Protein AF-A0A227JAX8-F1 (afdb_monomer)

Sequence (273 aa):
VLGLRASLVVSAQGGLLAGGPLQGFNPMTGSQVKMLGHSLGGIVGTSAVAAANNTLGSPTADALYTFSAASIQNSGGQIGNLLLGSSDFGPQIKHNLAYAASTDYKSYADAQCAQLDDKACYEVFEGLATPEQLAALSAGFSQFIYAAQTTLDTVDPFTNAADLVASGTLTTPFLMTEVEGDKTVPNNVANAPFAGTEPLAKKLGLTEVNSLNTAVAATSSFVQFNAIASHSTFASPSGTLADVNHHAEMQKENADFLMDNALSDVSDTTVLK

Secondary structure (DSSP, 8-state):
-HHHHHHHHHHHHTTTTTTSTTTT--GGGT---EEEEETHHHHHHHHHHHHHHS--S-HHHHHHH--SEEEEES--B-HHHHHHH-TTTHHHHHHHHHHHH-HHHHHHHHHH-TTS-HHHHHHHHHHHS-HHHHHHHHHHHHHHHHHHHHHHGGG-HHHHHHHHTTTSS-SS-EEEEEETT-SSS-S-BTTBTT-BHHHHHHHTTPEEESSS-----TTEEEEEE-TTS-TTTTTS--TT-TTHHHHHHHHHHHHHHHHHS-----S-GGGB-

Radius of gyration: 21.15 Å; Cα contacts (8 Å, |Δi|>4): 502; chains: 1; bounding box: 51×46×66 Å

Nearest PDB structures (foldseek):
  7bfn-assembly1_A  TM=5.766E-01  e=2.325E-02  Thermogutta terrifontis
  3d3n-assembly1_A  TM=5.128E-01  e=2.575E+00  Lactiplantibacillus plantarum WCFS1
  3bf7-assembly2_B  TM=3.161E-01  e=3.681E+00  Escherichia coli

Mean predicted aligned error: 4.09 Å

Foldseek 3Di:
DQVVLLVVQVCQVVCVCPPHPCNVDHVVVPHFAEQEAAEVSLLQRLLQQLVLCDDPVDPVSSSSRHHQAYEHEQYAWLVLLQQCQFLVRNQLVLLVQCCVPPPVSVVQCVPPVPPHHSNVSSVVCVVVDDPVRVVVSVVSSVVVSVVVCVVCLSSTSLNSLCSCCVVVAGPHFYEYEHEPPARRFACAGPVDRCGGRVNSLVSNVADEDFLVHFDHDFRGHYFYFYNQDYSCLCVPGDPVCSCVVVNVQSVVQVVCCVVPVTRDGRDDRVRGD

Organism: Vibrio parahaemolyticus (NCBI:txid670)

pLDDT: mean 94.35, std 4.4, range [69.56, 98.88]

Solvent-accessible surface area (backbone atoms only — not comparable to full-atom values): 14047 Å² total; per-residue (Å²): 110,64,68,60,47,28,48,53,45,54,32,40,76,68,53,70,30,61,95,47,100,51,51,84,54,36,65,93,79,70,46,79,46,68,44,76,14,51,36,72,45,13,23,52,36,48,22,49,47,28,63,27,58,50,78,75,86,38,75,77,61,27,65,30,42,45,50,61,24,38,40,32,32,40,31,40,6,35,59,44,56,24,42,57,54,6,72,66,45,9,36,35,51,51,28,56,50,37,49,74,75,29,73,67,52,30,54,47,44,72,72,73,24,85,89,46,56,55,38,58,37,32,50,57,46,62,77,69,52,51,72,67,60,51,50,64,50,47,58,54,52,54,53,50,36,55,57,50,32,71,71,42,43,91,56,17,23,41,61,33,38,52,66,38,29,66,86,79,47,64,75,52,29,34,42,36,35,42,38,45,83,21,42,62,52,21,48,63,27,95,93,36,85,55,12,7,26,52,38,30,42,55,67,51,65,37,40,68,23,28,61,90,37,70,67,64,38,41,42,32,22,29,40,34,27,24,62,73,38,49,75,54,16,71,86,44,48,53,98,80,53,80,17,42,65,43,20,53,44,51,48,48,44,48,53,48,20,69,71,78,47,34,38,84,65,72,90,63,62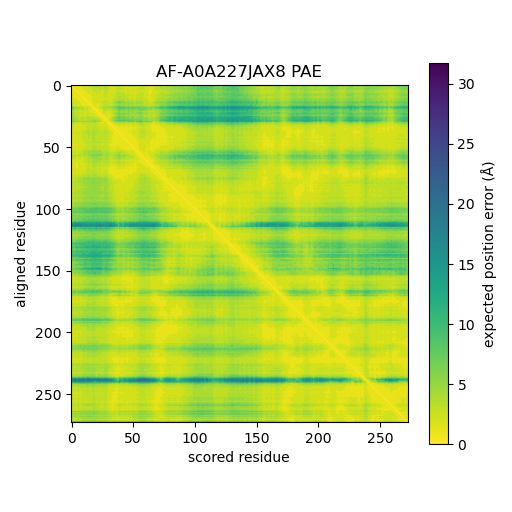,85,46,32,67

Structure (mmCIF, N/CA/C/O backbone):
data_AF-A0A227JAX8-F1
#
_entry.id   AF-A0A227JAX8-F1
#
loop_
_atom_site.group_PDB
_atom_site.id
_atom_site.type_symbol
_atom_site.label_atom_id
_atom_site.label_alt_id
_atom_site.label_comp_id
_atom_site.label_asym_id
_atom_site.label_entity_id
_atom_site.label_seq_id
_atom_site.pdbx_PDB_ins_code
_atom_site.Cartn_x
_atom_site.Cartn_y
_atom_site.Cartn_z
_atom_site.occupancy
_atom_site.B_iso_or_equiv
_atom_site.auth_seq_id
_atom_site.auth_comp_id
_atom_site.auth_asym_id
_atom_site.auth_atom_id
_atom_site.pdbx_PDB_model_num
ATOM 1 N N . VAL A 1 1 ? -5.159 -7.583 -12.471 1.00 89.31 1 VAL A N 1
ATOM 2 C CA . VAL A 1 1 ? -3.772 -7.134 -12.750 1.00 89.31 1 VAL A CA 1
ATOM 3 C C . VAL A 1 1 ? -3.009 -8.133 -13.624 1.00 89.31 1 VAL A C 1
ATOM 5 O O . VAL A 1 1 ? -2.678 -7.772 -14.744 1.00 89.31 1 VAL A O 1
ATOM 8 N N . LEU A 1 2 ? -2.809 -9.391 -13.203 1.00 92.00 2 LEU A N 1
ATOM 9 C CA . LEU A 1 2 ? -2.022 -10.383 -13.970 1.00 92.00 2 LEU A CA 1
ATOM 10 C C . LEU A 1 2 ? -2.529 -10.645 -15.397 1.00 92.00 2 LEU A C 1
ATOM 12 O O . LEU A 1 2 ? -1.741 -10.676 -16.336 1.00 92.00 2 LEU A O 1
ATOM 16 N N . GLY A 1 3 ? -3.848 -10.768 -15.584 1.00 93.69 3 GLY A N 1
ATOM 17 C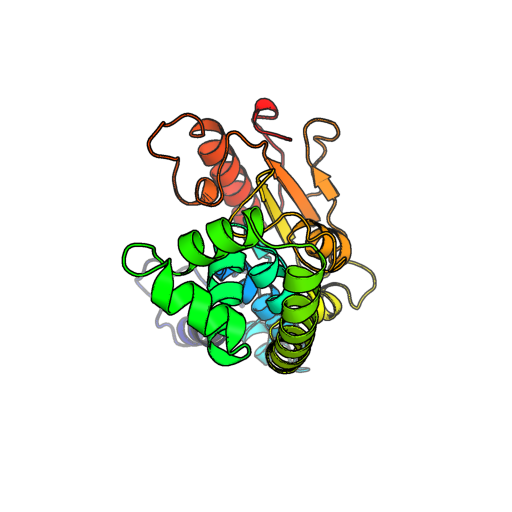 CA . GLY A 1 3 ? -4.432 -10.932 -16.921 1.00 93.69 3 GLY A CA 1
ATOM 18 C C . GLY A 1 3 ? -4.142 -9.748 -17.851 1.00 93.69 3 GLY A C 1
ATOM 19 O O . GLY A 1 3 ? -3.790 -9.953 -19.008 1.00 93.69 3 GLY A O 1
ATOM 20 N N . LEU A 1 4 ? -4.202 -8.515 -17.331 1.00 91.44 4 LEU A N 1
ATOM 21 C CA . LEU A 1 4 ? -3.827 -7.314 -18.085 1.00 91.44 4 LEU A CA 1
ATOM 22 C C . LEU A 1 4 ? -2.336 -7.344 -18.447 1.00 91.44 4 LEU A C 1
ATOM 24 O O . LEU A 1 4 ? -1.980 -7.126 -19.604 1.00 91.44 4 LEU A O 1
ATOM 28 N N . ARG A 1 5 ? -1.475 -7.686 -17.483 1.00 93.06 5 ARG A N 1
ATOM 29 C CA . ARG A 1 5 ? -0.026 -7.792 -17.681 1.00 93.06 5 ARG A CA 1
ATOM 30 C C . ARG A 1 5 ? 0.341 -8.796 -18.781 1.00 93.06 5 ARG A C 1
ATOM 32 O O . ARG A 1 5 ? 1.134 -8.443 -19.655 1.00 93.06 5 ARG A O 1
ATOM 39 N N . ALA A 1 6 ? -0.294 -9.969 -18.787 1.00 93.69 6 ALA A N 1
ATOM 40 C CA . ALA A 1 6 ? -0.137 -10.975 -19.838 1.00 93.69 6 ALA A CA 1
ATOM 41 C C . ALA A 1 6 ? -0.710 -10.511 -21.180 1.00 93.69 6 ALA A C 1
ATOM 43 O O . ALA A 1 6 ? -0.056 -10.655 -22.214 1.00 93.69 6 ALA A O 1
ATOM 44 N N . SER A 1 7 ? -1.899 -9.897 -21.171 1.00 93.12 7 SER A N 1
ATOM 45 C CA . SER A 1 7 ? -2.549 -9.404 -22.389 1.00 93.12 7 SER A CA 1
ATOM 46 C C . SER A 1 7 ? -1.686 -8.387 -23.132 1.00 93.12 7 SER A C 1
ATOM 48 O O . SER A 1 7 ? -1.683 -8.384 -24.360 1.00 93.12 7 SER A O 1
ATOM 50 N N . LEU A 1 8 ? -0.901 -7.579 -22.412 1.00 91.25 8 LEU A N 1
ATOM 51 C CA . LEU A 1 8 ? 0.006 -6.602 -23.004 1.00 91.25 8 LEU A CA 1
ATOM 52 C C . LEU A 1 8 ? 1.137 -7.283 -23.793 1.00 91.25 8 LEU A C 1
ATOM 54 O O . LEU A 1 8 ? 1.445 -6.864 -24.907 1.00 91.25 8 LEU A O 1
ATOM 58 N N . VAL A 1 9 ? 1.713 -8.367 -23.262 1.00 90.88 9 VAL A N 1
ATOM 59 C CA . VAL A 1 9 ? 2.757 -9.142 -23.961 1.00 90.88 9 VAL A CA 1
ATOM 60 C C . VAL A 1 9 ? 2.185 -9.856 -25.172 1.00 90.88 9 VAL A C 1
ATOM 62 O O . VAL A 1 9 ? 2.747 -9.758 -26.260 1.00 90.88 9 VAL A O 1
ATOM 65 N N . VAL A 1 10 ? 1.043 -10.523 -25.002 1.00 92.69 10 VAL A N 1
ATOM 66 C CA . VAL A 1 10 ? 0.359 -11.230 -26.092 1.00 92.69 10 VAL A CA 1
ATOM 67 C C . VAL A 1 10 ? -0.043 -10.253 -27.202 1.00 92.69 10 VAL A C 1
ATOM 69 O O . VAL A 1 10 ? 0.151 -10.545 -28.379 1.00 92.69 10 VAL A O 1
ATOM 72 N N . SER A 1 11 ? -0.531 -9.062 -26.845 1.00 92.75 11 SER A N 1
ATOM 73 C CA . SER A 1 11 ? -0.892 -8.015 -27.810 1.00 92.75 11 SER A CA 1
ATOM 74 C C . SER A 1 11 ? 0.327 -7.477 -28.557 1.00 92.75 11 SER A C 1
ATOM 76 O O . SER A 1 11 ? 0.252 -7.284 -29.770 1.00 92.75 11 SER A O 1
ATOM 78 N N . ALA A 1 12 ? 1.454 -7.272 -27.867 1.00 90.88 12 ALA A N 1
ATOM 79 C CA . ALA A 1 12 ? 2.708 -6.866 -28.498 1.00 90.88 12 ALA A CA 1
ATOM 80 C C . ALA A 1 12 ? 3.209 -7.929 -29.491 1.00 90.88 12 ALA A C 1
ATOM 82 O O . ALA A 1 12 ? 3.515 -7.609 -30.637 1.00 90.88 12 ALA A O 1
ATOM 83 N N . GLN A 1 13 ? 3.216 -9.204 -29.084 1.00 88.94 13 GLN A N 1
ATOM 84 C CA . GLN A 1 13 ? 3.610 -10.334 -29.936 1.00 88.94 13 GLN A CA 1
ATOM 85 C C . GLN A 1 13 ? 2.686 -10.507 -31.149 1.00 88.94 13 GLN A C 1
ATOM 87 O O . GLN A 1 13 ? 3.150 -10.849 -32.234 1.00 88.94 13 GLN A O 1
ATOM 92 N N . GLY A 1 14 ? 1.389 -10.239 -30.981 1.00 91.81 14 GLY A N 1
ATOM 93 C CA . GLY A 1 14 ? 0.397 -10.270 -32.056 1.00 91.81 14 GLY A CA 1
ATOM 94 C C . GLY A 1 14 ? 0.389 -9.033 -32.959 1.00 91.81 14 GLY A C 1
ATOM 95 O O . GLY A 1 14 ? -0.448 -8.956 -33.855 1.00 91.81 14 GLY A O 1
ATOM 96 N N . GLY A 1 15 ? 1.262 -8.045 -32.723 1.00 91.94 15 GLY A N 1
ATOM 97 C CA . GLY A 1 15 ? 1.302 -6.797 -33.493 1.00 91.94 15 GLY A CA 1
ATOM 98 C C . GLY A 1 15 ? 0.097 -5.874 -33.269 1.00 91.94 15 GLY A C 1
ATOM 99 O O . GLY A 1 15 ? -0.083 -4.914 -34.013 1.00 91.94 15 GLY A O 1
ATOM 100 N N . LEU A 1 16 ? -0.720 -6.125 -32.241 1.00 94.31 16 LEU A N 1
ATOM 101 C CA . LEU A 1 16 ? -1.956 -5.378 -31.971 1.00 94.31 16 LEU A CA 1
ATOM 102 C C . LEU A 1 16 ? -1.702 -3.967 -31.421 1.00 94.31 16 LEU A C 1
ATOM 104 O O . LEU A 1 16 ? -2.615 -3.149 -31.379 1.00 94.31 16 LEU A O 1
ATOM 108 N N . LEU A 1 17 ? -0.470 -3.680 -30.991 1.00 93.69 17 LEU A N 1
ATOM 109 C CA . LEU A 1 17 ? -0.056 -2.355 -30.517 1.00 93.69 17 LEU A CA 1
ATOM 110 C C . LEU A 1 17 ? 0.457 -1.449 -31.651 1.00 93.69 17 LEU A C 1
ATOM 112 O O . LEU A 1 17 ? 0.766 -0.279 -31.411 1.00 93.69 17 LEU A O 1
ATOM 116 N N . ALA A 1 18 ? 0.566 -1.974 -32.876 1.00 92.25 18 ALA A N 1
ATOM 117 C CA . ALA A 1 18 ? 1.059 -1.224 -34.024 1.00 92.25 18 ALA A CA 1
ATOM 118 C C . ALA A 1 18 ? 0.153 -0.020 -34.338 1.00 92.25 18 ALA A C 1
ATOM 120 O O . ALA A 1 18 ? -1.071 -0.129 -34.343 1.00 92.25 18 ALA A O 1
ATOM 121 N N . GLY A 1 19 ? 0.764 1.139 -34.604 1.00 90.75 19 GLY A N 1
ATOM 122 C CA . GLY A 1 19 ? 0.046 2.378 -34.924 1.00 90.75 19 GLY A CA 1
ATOM 123 C C . GLY A 1 19 ? -0.648 3.053 -33.734 1.00 90.75 19 GLY A C 1
ATOM 124 O O . GLY A 1 19 ? -1.344 4.047 -33.932 1.00 90.75 19 GLY A O 1
ATOM 125 N N . GLY A 1 20 ? -0.468 2.536 -32.513 1.00 93.31 20 GLY A N 1
ATOM 126 C CA . GLY A 1 20 ? -0.981 3.133 -31.281 1.00 93.31 20 GLY A CA 1
ATOM 127 C C . GLY A 1 20 ? 0.112 3.746 -30.393 1.00 93.31 20 GLY A C 1
ATOM 128 O O . GLY A 1 20 ? 1.305 3.618 -30.680 1.00 93.31 20 GLY A O 1
ATOM 129 N N . PRO A 1 21 ? -0.269 4.355 -29.254 1.00 93.88 21 PRO A N 1
ATOM 130 C CA . PRO A 1 21 ? 0.677 4.945 -28.298 1.00 93.88 21 PRO A CA 1
ATOM 131 C C . PRO A 1 21 ? 1.723 3.962 -27.747 1.00 93.88 21 PRO A C 1
ATOM 133 O O . PRO A 1 21 ? 2.790 4.377 -27.308 1.00 93.88 21 PRO A O 1
ATOM 136 N N . LEU A 1 22 ? 1.432 2.656 -27.785 1.00 92.44 22 LEU A N 1
ATOM 137 C CA . LEU A 1 22 ? 2.309 1.588 -27.299 1.00 92.44 22 LEU A CA 1
ATOM 138 C C . LEU A 1 22 ? 3.079 0.870 -28.419 1.00 92.44 22 LEU A C 1
ATOM 140 O O . LEU A 1 22 ? 3.622 -0.203 -28.185 1.00 92.44 22 LEU A O 1
ATOM 144 N N . GLN A 1 23 ? 3.167 1.435 -29.626 1.00 92.94 23 GLN A N 1
ATOM 145 C CA . GLN A 1 23 ? 3.855 0.793 -30.757 1.00 92.94 23 GLN A CA 1
ATOM 146 C C . GLN A 1 23 ? 5.342 0.474 -30.501 1.00 92.94 23 GLN A C 1
ATOM 148 O O . GLN A 1 23 ? 5.902 -0.399 -31.155 1.00 92.94 23 GLN A O 1
ATOM 153 N N . GLY A 1 24 ? 5.984 1.186 -29.566 1.00 88.75 24 GLY A N 1
ATOM 154 C CA . GLY A 1 24 ? 7.369 0.940 -29.149 1.00 88.75 24 GLY A CA 1
ATOM 155 C C . GLY A 1 24 ? 7.517 -0.070 -28.006 1.00 88.75 24 GLY A C 1
ATOM 156 O O . GLY A 1 24 ? 8.640 -0.383 -27.623 1.00 88.75 24 GLY A O 1
ATOM 157 N N . PHE A 1 25 ? 6.413 -0.566 -27.440 1.00 90.88 25 PHE A N 1
ATOM 158 C CA . PHE A 1 25 ? 6.451 -1.533 -26.350 1.00 90.88 25 PHE A CA 1
ATOM 159 C C . PHE A 1 25 ? 6.774 -2.931 -26.883 1.00 90.88 25 PHE A C 1
ATOM 161 O O . PHE A 1 25 ? 6.002 -3.525 -27.636 1.00 90.88 25 PHE A O 1
ATOM 168 N N . ASN A 1 26 ? 7.901 -3.482 -26.446 1.00 85.12 26 ASN A N 1
ATOM 169 C CA . ASN A 1 26 ? 8.291 -4.854 -26.710 1.00 85.12 26 ASN A CA 1
ATOM 170 C C . ASN A 1 26 ? 9.127 -5.421 -25.542 1.00 85.12 26 ASN A C 1
ATOM 172 O O . ASN A 1 26 ? 10.307 -5.086 -25.392 1.00 85.12 26 ASN A O 1
ATOM 176 N N . PRO A 1 27 ? 8.552 -6.315 -24.718 1.00 79.50 27 PRO A N 1
ATOM 177 C CA . PRO A 1 27 ? 9.247 -6.883 -23.566 1.00 79.50 27 PRO A CA 1
ATOM 178 C C . PRO A 1 27 ? 10.401 -7.805 -23.981 1.00 79.50 27 PRO A C 1
ATOM 180 O O . PRO A 1 27 ? 11.362 -7.951 -23.234 1.00 79.50 27 PRO A O 1
ATOM 183 N N . MET A 1 28 ? 10.371 -8.360 -25.201 1.00 77.88 28 MET A N 1
ATOM 184 C CA . MET A 1 28 ? 11.467 -9.179 -25.736 1.00 77.88 28 MET A CA 1
ATOM 185 C C . MET A 1 28 ? 12.704 -8.349 -26.097 1.00 77.88 28 MET A C 1
ATOM 187 O O . MET A 1 28 ? 13.791 -8.902 -26.229 1.00 77.88 28 MET A O 1
ATOM 191 N N . THR A 1 29 ? 12.553 -7.034 -26.264 1.00 83.44 29 THR A N 1
ATOM 192 C CA . THR A 1 29 ? 13.657 -6.104 -26.546 1.00 83.44 29 THR A CA 1
ATOM 193 C C . THR A 1 29 ? 13.877 -5.116 -25.402 1.00 83.44 29 THR A C 1
ATOM 195 O O . THR A 1 29 ? 14.423 -4.038 -25.619 1.00 83.44 29 THR A O 1
ATOM 198 N N . GLY A 1 30 ? 13.449 -5.474 -24.186 1.00 83.38 30 GLY A N 1
ATOM 199 C CA . GLY A 1 30 ? 13.772 -4.739 -22.963 1.00 83.38 30 GLY A CA 1
ATOM 200 C C . GLY A 1 30 ? 12.711 -3.759 -22.462 1.00 83.38 30 GLY A C 1
ATOM 201 O O . GLY A 1 30 ? 12.978 -3.060 -21.488 1.00 83.38 30 GLY A O 1
ATOM 202 N N . SER A 1 31 ? 11.512 -3.687 -23.058 1.00 89.88 31 SER A N 1
ATOM 203 C CA . SER A 1 31 ? 10.432 -2.907 -22.439 1.00 89.88 31 SER A CA 1
ATOM 204 C C . SER A 1 31 ? 10.030 -3.495 -21.092 1.00 89.88 31 SER A C 1
ATOM 206 O O . SER A 1 31 ? 9.853 -4.701 -20.936 1.00 89.88 31 SER A O 1
ATOM 208 N N . GLN A 1 32 ? 9.843 -2.610 -20.126 1.00 92.19 32 GLN A N 1
ATOM 209 C CA . GLN A 1 32 ? 9.537 -2.957 -18.750 1.00 92.19 32 GLN A CA 1
ATOM 210 C C . GLN A 1 32 ? 8.084 -2.635 -18.419 1.00 92.19 32 GLN A C 1
ATOM 212 O O . GLN A 1 32 ? 7.507 -1.692 -18.960 1.00 92.19 32 GLN A O 1
ATOM 217 N N . VAL A 1 33 ? 7.503 -3.401 -17.498 1.00 94.31 33 VAL A N 1
ATOM 218 C CA . VAL A 1 33 ? 6.198 -3.096 -16.908 1.00 94.31 33 VAL A CA 1
ATOM 219 C C . VAL A 1 33 ? 6.367 -3.024 -15.405 1.00 94.31 33 VAL A C 1
ATOM 221 O O . VAL A 1 33 ? 6.886 -3.955 -14.794 1.00 94.31 33 VAL A O 1
ATOM 224 N N . LYS A 1 34 ? 5.904 -1.925 -14.825 1.00 96.12 34 LYS A N 1
ATOM 225 C CA . LYS A 1 34 ? 6.028 -1.612 -13.404 1.00 96.12 34 LYS A CA 1
ATOM 226 C C . LYS A 1 34 ? 4.638 -1.627 -12.775 1.00 96.12 34 LYS A C 1
ATOM 228 O O . LYS A 1 34 ? 3.659 -1.303 -13.450 1.00 96.12 34 LYS A O 1
ATOM 233 N N . MET A 1 35 ? 4.542 -2.033 -11.514 1.00 97.69 35 MET A N 1
ATOM 234 C CA . MET A 1 35 ? 3.303 -1.936 -10.747 1.00 97.69 35 MET A CA 1
ATOM 235 C C . MET A 1 35 ? 3.292 -0.608 -9.996 1.00 97.69 35 MET A C 1
ATOM 237 O O . MET A 1 35 ? 4.226 -0.319 -9.261 1.00 97.69 35 MET A O 1
ATOM 241 N N . LEU A 1 36 ? 2.234 0.180 -10.155 1.00 98.06 36 LEU A N 1
ATOM 242 C CA . LEU A 1 36 ? 1.958 1.323 -9.290 1.00 98.06 36 LEU A CA 1
ATOM 243 C C . LEU A 1 36 ? 0.666 1.040 -8.542 1.00 98.06 36 LEU A C 1
ATOM 245 O O . LEU A 1 36 ? -0.342 0.684 -9.156 1.00 98.06 36 LEU A O 1
ATOM 249 N N . GLY A 1 37 ? 0.693 1.199 -7.226 1.00 98.12 37 GLY A N 1
ATOM 250 C CA . GLY A 1 37 ? -0.473 0.991 -6.386 1.00 98.12 37 GLY A CA 1
ATOM 251 C C . GLY A 1 37 ? -0.511 1.981 -5.238 1.00 98.12 37 GLY A C 1
ATOM 252 O O . GLY A 1 37 ? 0.483 2.173 -4.552 1.00 98.12 37 GLY A O 1
ATOM 253 N N . HIS A 1 38 ? -1.676 2.576 -5.013 1.00 98.31 38 HIS A N 1
ATOM 254 C CA . HIS A 1 38 ? -1.9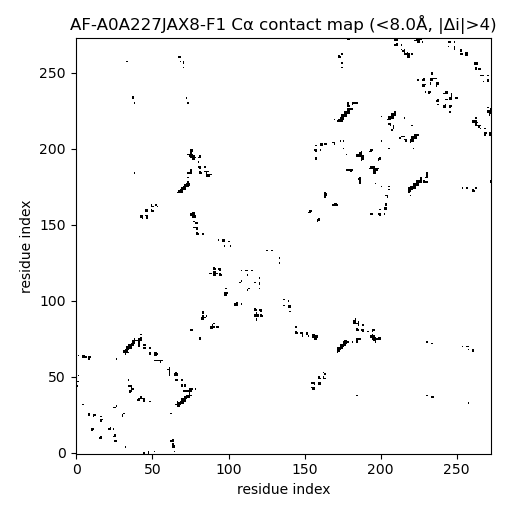64 3.406 -3.848 1.00 98.31 38 HIS A CA 1
ATOM 255 C C . HIS A 1 38 ? -3.064 2.750 -3.020 1.00 98.31 38 HIS A C 1
ATOM 257 O O . HIS A 1 38 ? -4.001 2.191 -3.599 1.00 98.31 38 HIS A O 1
ATOM 263 N N . SER A 1 39 ? -2.960 2.801 -1.690 1.00 97.94 39 SER A N 1
ATOM 264 C CA . SER A 1 39 ? -3.966 2.247 -0.780 1.00 97.94 39 SER A CA 1
ATOM 265 C C . SER A 1 39 ? -4.295 0.776 -1.103 1.00 97.94 39 SER A C 1
ATOM 267 O O . SER A 1 39 ? -3.407 -0.066 -1.244 1.00 97.94 39 SER A O 1
ATOM 269 N N . LEU A 1 40 ? -5.570 0.438 -1.314 1.00 96.31 40 LEU A N 1
ATOM 270 C CA . LEU A 1 40 ? -5.998 -0.887 -1.773 1.00 96.31 40 LEU A CA 1
ATOM 271 C C . LEU A 1 40 ? -5.276 -1.348 -3.055 1.00 96.31 40 LEU A C 1
ATOM 273 O O . LEU A 1 40 ? -4.987 -2.534 -3.212 1.00 96.31 40 LEU A O 1
ATOM 277 N N . GLY A 1 41 ? -4.955 -0.427 -3.965 1.00 97.44 41 GLY A N 1
ATOM 278 C CA . GLY A 1 41 ? -4.189 -0.727 -5.172 1.00 97.44 41 GLY A CA 1
ATOM 279 C C . GLY A 1 41 ? -2.771 -1.210 -4.868 1.00 97.44 41 GLY A C 1
ATOM 280 O O . GLY A 1 41 ? -2.267 -2.076 -5.580 1.00 97.44 41 GLY A O 1
ATOM 281 N N . GLY A 1 42 ? -2.142 -0.705 -3.804 1.00 97.81 42 GLY A N 1
ATOM 282 C CA . GLY A 1 42 ? -0.833 -1.170 -3.349 1.00 97.81 42 GLY A CA 1
ATOM 283 C C . GLY A 1 42 ? -0.907 -2.463 -2.536 1.00 97.81 42 GLY A C 1
ATOM 284 O O . GLY A 1 42 ? -0.053 -3.327 -2.710 1.00 97.81 42 GLY A O 1
ATOM 285 N N . ILE A 1 43 ? -1.976 -2.669 -1.756 1.00 97.44 43 ILE A N 1
ATOM 286 C CA . ILE A 1 43 ? -2.272 -3.966 -1.118 1.00 97.44 43 ILE A CA 1
ATOM 287 C C . ILE A 1 43 ? -2.362 -5.063 -2.191 1.00 97.44 43 ILE A C 1
ATOM 289 O O . ILE A 1 43 ? -1.618 -6.039 -2.175 1.00 97.44 43 ILE A O 1
ATOM 293 N N . VAL A 1 44 ? -3.222 -4.886 -3.194 1.00 96.12 44 VAL A N 1
ATOM 294 C CA . VAL A 1 44 ? -3.344 -5.862 -4.289 1.00 96.12 44 VAL A CA 1
ATOM 295 C C . VAL A 1 44 ? -2.064 -5.915 -5.132 1.00 96.12 44 VAL A C 1
ATOM 297 O O . VAL A 1 44 ? -1.689 -6.981 -5.621 1.00 96.12 44 VAL A O 1
ATOM 300 N N . GLY A 1 45 ? -1.388 -4.778 -5.307 1.00 97.19 45 GLY A N 1
ATOM 301 C CA . GLY A 1 45 ? -0.177 -4.649 -6.109 1.00 97.19 45 GLY A CA 1
ATOM 302 C C . GLY A 1 45 ? 1.005 -5.438 -5.574 1.00 97.19 45 GLY A C 1
ATOM 303 O O . GLY A 1 45 ? 1.614 -6.176 -6.343 1.00 97.19 45 GLY A O 1
ATOM 304 N N . THR A 1 46 ? 1.292 -5.352 -4.277 1.00 97.88 46 THR A N 1
ATOM 305 C CA . THR A 1 46 ? 2.394 -6.097 -3.653 1.00 97.88 46 THR A CA 1
ATOM 306 C C . THR A 1 46 ? 2.221 -7.602 -3.845 1.00 97.88 46 THR A C 1
ATOM 308 O O . THR A 1 46 ? 3.128 -8.266 -4.344 1.00 97.88 46 THR A O 1
ATOM 311 N N . SER A 1 47 ? 1.033 -8.135 -3.548 1.00 96.69 47 SER A N 1
ATOM 312 C CA . SER A 1 47 ? 0.739 -9.563 -3.731 1.00 96.69 47 SER A CA 1
ATOM 313 C C . SER A 1 47 ? 0.752 -9.972 -5.206 1.00 96.69 47 SER A C 1
ATOM 315 O O . SER A 1 47 ? 1.229 -11.051 -5.550 1.00 96.69 47 SER A O 1
ATOM 317 N N . ALA A 1 48 ? 0.283 -9.102 -6.109 1.00 96.69 48 ALA A N 1
ATOM 318 C CA . ALA A 1 48 ? 0.347 -9.360 -7.543 1.00 96.69 48 ALA A CA 1
ATOM 319 C C . ALA A 1 48 ? 1.791 -9.423 -8.057 1.00 96.69 48 ALA A C 1
ATOM 321 O O . ALA A 1 48 ? 2.086 -10.291 -8.870 1.00 96.69 48 ALA A O 1
ATOM 322 N N . VAL A 1 49 ? 2.678 -8.535 -7.597 1.00 97.56 49 VAL A N 1
ATOM 323 C CA . VAL A 1 49 ? 4.098 -8.531 -7.984 1.00 97.56 49 VAL A CA 1
ATOM 324 C C . VAL A 1 49 ? 4.808 -9.765 -7.440 1.00 97.56 49 VAL A C 1
ATOM 326 O O . VAL A 1 49 ? 5.511 -10.425 -8.200 1.00 97.56 49 VAL A O 1
ATOM 329 N N . ALA A 1 50 ? 4.567 -10.126 -6.177 1.00 96.12 50 ALA A N 1
ATOM 330 C CA . ALA A 1 50 ? 5.095 -11.354 -5.585 1.00 96.12 50 ALA A CA 1
ATOM 331 C C . ALA A 1 50 ? 4.707 -12.592 -6.409 1.00 96.12 50 ALA A C 1
ATOM 333 O O . ALA A 1 50 ? 5.574 -13.314 -6.896 1.00 96.12 50 ALA A O 1
ATOM 334 N N . ALA A 1 51 ? 3.410 -12.775 -6.672 1.00 94.88 51 ALA A N 1
ATOM 335 C CA . ALA A 1 51 ? 2.924 -13.909 -7.451 1.00 94.88 51 ALA A CA 1
ATOM 336 C C . ALA A 1 51 ? 3.421 -13.896 -8.909 1.00 94.88 51 ALA A C 1
ATOM 338 O O . ALA A 1 51 ? 3.738 -14.946 -9.459 1.00 94.88 51 ALA A O 1
ATOM 339 N N . ALA A 1 52 ? 3.483 -12.722 -9.545 1.00 95.50 52 ALA A N 1
ATOM 340 C CA . ALA A 1 52 ? 3.907 -12.565 -10.937 1.00 95.50 52 ALA A CA 1
ATOM 341 C C . ALA A 1 52 ? 5.392 -12.846 -11.176 1.00 95.50 52 ALA A C 1
ATOM 343 O O . ALA A 1 52 ? 5.771 -13.224 -12.286 1.00 95.50 52 ALA A O 1
ATOM 344 N N . ASN A 1 53 ? 6.227 -12.587 -10.170 1.00 95.31 53 ASN A N 1
ATOM 345 C CA . ASN A 1 53 ? 7.677 -12.706 -10.280 1.00 95.31 53 ASN A CA 1
ATOM 346 C C . ASN A 1 53 ? 8.189 -14.080 -9.824 1.00 95.31 53 ASN A C 1
ATOM 348 O O . ASN A 1 53 ? 9.367 -14.381 -10.014 1.00 95.31 53 ASN A O 1
ATOM 352 N N . ASN A 1 54 ? 7.309 -14.941 -9.309 1.00 92.44 54 ASN A N 1
ATOM 353 C CA . ASN A 1 54 ? 7.600 -16.359 -9.146 1.00 92.44 54 ASN A CA 1
ATOM 354 C C . ASN A 1 54 ? 7.771 -17.028 -10.520 1.00 92.44 54 ASN A C 1
ATOM 356 O O . ASN A 1 54 ? 6.925 -16.892 -11.404 1.00 92.44 54 ASN A O 1
ATOM 360 N N . THR A 1 55 ? 8.863 -17.778 -10.697 1.00 91.38 55 THR A N 1
ATOM 361 C CA . THR A 1 55 ? 9.121 -18.479 -11.962 1.00 91.38 55 THR A CA 1
ATOM 362 C C . THR A 1 55 ? 8.137 -19.630 -12.173 1.00 91.38 55 THR A C 1
ATOM 364 O O . THR A 1 55 ? 7.875 -20.438 -11.282 1.00 91.38 55 THR A O 1
ATOM 367 N N . LEU A 1 56 ? 7.637 -19.742 -13.399 1.00 93.69 56 LEU A N 1
ATOM 368 C CA . LEU A 1 56 ? 6.864 -20.868 -13.914 1.00 93.69 56 LEU A CA 1
ATOM 369 C C . LEU A 1 56 ? 7.774 -21.942 -14.538 1.00 93.69 56 LEU A C 1
ATOM 371 O O . LEU A 1 56 ? 7.289 -22.865 -15.194 1.00 93.69 56 LEU A O 1
ATOM 375 N N . GLY A 1 57 ? 9.098 -21.819 -14.379 1.00 94.44 57 GLY A N 1
ATOM 376 C CA . GLY A 1 57 ? 10.091 -22.736 -14.943 1.00 94.44 57 GLY A CA 1
ATOM 377 C C . GLY A 1 57 ? 10.301 -22.571 -16.451 1.00 94.44 57 GLY A C 1
ATOM 378 O O . GLY A 1 57 ? 10.894 -23.441 -17.089 1.00 94.44 57 GLY A O 1
ATOM 379 N N . SER A 1 58 ? 9.810 -21.476 -17.040 1.00 93.12 58 SER A N 1
ATOM 380 C CA . SER A 1 58 ? 9.930 -21.186 -18.468 1.00 93.12 58 SER A CA 1
ATOM 381 C C . SER A 1 58 ? 10.101 -19.683 -18.694 1.00 93.12 58 SER A C 1
ATOM 383 O O . SER A 1 58 ? 9.158 -18.935 -18.441 1.00 93.12 58 SER A O 1
ATOM 385 N N . PRO A 1 59 ? 11.233 -19.223 -19.265 1.00 87.56 59 PRO A N 1
ATOM 386 C CA . PRO A 1 59 ? 11.454 -17.800 -19.533 1.00 87.56 59 PRO A CA 1
ATOM 387 C C . PRO A 1 59 ? 10.358 -17.157 -20.390 1.00 87.56 59 PRO A C 1
ATOM 389 O O . PRO A 1 59 ? 10.011 -15.995 -20.203 1.00 87.56 59 PRO A O 1
ATOM 392 N N . THR A 1 60 ? 9.783 -17.914 -21.329 1.00 86.00 60 THR A N 1
ATOM 393 C CA . THR A 1 60 ? 8.679 -17.433 -22.169 1.00 86.00 60 THR A CA 1
ATOM 394 C C . THR A 1 60 ? 7.386 -17.262 -21.374 1.00 86.00 60 THR A C 1
ATOM 396 O O . THR A 1 60 ? 6.634 -16.333 -21.655 1.00 86.00 60 THR A O 1
ATOM 399 N N . ALA A 1 61 ? 7.121 -18.134 -20.397 1.00 90.44 61 ALA A N 1
ATOM 400 C CA . ALA A 1 61 ? 5.952 -18.014 -19.531 1.00 90.44 61 ALA A CA 1
ATOM 401 C C . ALA A 1 61 ? 6.139 -16.887 -18.505 1.00 90.44 61 ALA A C 1
ATOM 403 O O . ALA A 1 61 ? 5.238 -16.071 -18.330 1.00 90.44 61 ALA A O 1
ATOM 404 N N . ASP A 1 62 ? 7.326 -16.787 -17.906 1.00 91.06 62 ASP A N 1
ATOM 405 C CA . ASP A 1 62 ? 7.680 -15.747 -16.934 1.00 91.06 62 ASP A CA 1
ATOM 406 C C . ASP A 1 62 ? 7.537 -14.351 -17.560 1.00 91.06 62 ASP A C 1
ATOM 408 O O . ASP A 1 62 ? 6.880 -13.470 -17.002 1.00 91.06 62 ASP A O 1
ATOM 412 N N . ALA A 1 63 ? 8.020 -14.179 -18.797 1.00 87.69 63 ALA A N 1
ATOM 413 C CA . ALA A 1 63 ? 7.926 -12.921 -19.539 1.00 87.69 63 ALA A CA 1
ATOM 414 C C . ALA A 1 63 ? 6.489 -12.382 -19.700 1.00 87.69 63 ALA A C 1
ATOM 416 O O . ALA A 1 63 ? 6.315 -11.170 -19.878 1.00 87.69 63 ALA A O 1
ATOM 417 N N . LEU A 1 64 ? 5.461 -13.243 -19.626 1.00 91.81 64 LEU A N 1
ATOM 418 C CA . LEU A 1 64 ? 4.056 -12.827 -19.676 1.00 91.81 64 LEU A CA 1
ATOM 419 C C . LEU A 1 64 ? 3.633 -12.056 -18.422 1.00 91.81 64 LEU A C 1
ATOM 421 O O . LEU A 1 64 ? 2.810 -11.147 -18.526 1.00 91.81 64 LEU A O 1
ATOM 425 N N . TYR A 1 65 ? 4.174 -12.407 -17.256 1.00 94.31 65 TYR A N 1
ATOM 426 C CA . TYR A 1 65 ? 3.658 -11.951 -15.966 1.00 94.31 65 TYR A CA 1
ATOM 427 C C . TYR A 1 65 ? 4.619 -11.029 -15.220 1.00 94.31 65 TYR A C 1
ATOM 429 O O . TYR A 1 65 ? 4.144 -10.099 -14.575 1.00 94.31 65 TYR A O 1
ATOM 437 N N . THR A 1 66 ? 5.935 -11.212 -15.348 1.00 94.50 66 THR A N 1
ATOM 438 C CA . THR A 1 66 ? 6.922 -10.507 -14.518 1.00 94.50 66 THR A CA 1
ATOM 439 C C . THR A 1 66 ? 6.793 -8.981 -14.597 1.00 94.50 66 THR A C 1
ATOM 441 O O . THR A 1 66 ? 6.703 -8.394 -15.686 1.00 94.50 66 THR A O 1
ATOM 444 N N . PHE A 1 67 ? 6.811 -8.336 -13.431 1.00 96.44 67 PHE A N 1
ATOM 445 C CA . PHE A 1 67 ? 6.974 -6.893 -13.258 1.00 96.44 67 PHE A CA 1
ATOM 446 C C . PHE A 1 67 ? 8.441 -6.558 -12.983 1.00 96.44 67 PHE A C 1
ATOM 448 O O . PHE A 1 67 ? 9.120 -7.281 -12.259 1.00 96.44 67 PHE A O 1
ATOM 455 N N . SER A 1 68 ? 8.932 -5.448 -13.536 1.00 96.31 68 SER A N 1
ATOM 456 C CA . SER A 1 68 ? 10.317 -5.005 -13.330 1.00 96.31 68 SER A CA 1
ATOM 457 C C . SER A 1 68 ? 10.528 -4.254 -12.018 1.00 96.31 68 SER A C 1
ATOM 459 O O . SER A 1 68 ? 11.657 -4.200 -11.554 1.00 96.31 68 SER A O 1
ATOM 461 N N . ALA A 1 69 ? 9.474 -3.656 -11.458 1.00 98.25 69 ALA A N 1
ATOM 462 C CA . ALA A 1 69 ? 9.494 -2.920 -10.195 1.00 98.25 69 ALA A CA 1
ATOM 463 C C . ALA A 1 69 ? 8.078 -2.670 -9.665 1.00 98.25 69 ALA A C 1
ATOM 465 O O . ALA A 1 69 ? 7.096 -2.813 -10.407 1.00 98.25 69 ALA A O 1
ATOM 466 N N . ALA A 1 70 ? 7.989 -2.232 -8.410 1.00 98.50 70 ALA A N 1
ATOM 467 C CA . ALA A 1 70 ? 6.757 -1.786 -7.777 1.00 98.50 70 ALA A CA 1
ATOM 468 C C . ALA A 1 70 ? 6.934 -0.441 -7.053 1.00 98.50 70 ALA A C 1
ATOM 470 O O . ALA A 1 70 ? 7.882 -0.253 -6.300 1.00 98.50 70 ALA A O 1
ATOM 471 N N . SER A 1 71 ? 5.993 0.476 -7.259 1.00 98.62 71 SER A N 1
ATOM 472 C CA . SER A 1 71 ? 5.840 1.720 -6.504 1.00 98.62 71 SER A CA 1
ATOM 473 C C . SER A 1 71 ? 4.532 1.642 -5.714 1.00 98.62 71 SER A C 1
ATOM 475 O O . SER A 1 71 ? 3.447 1.582 -6.300 1.00 98.62 71 SER A O 1
ATOM 477 N N . ILE A 1 72 ? 4.631 1.556 -4.389 1.00 98.69 72 ILE A N 1
ATOM 478 C CA . ILE A 1 72 ? 3.540 1.190 -3.482 1.00 98.69 72 ILE A CA 1
ATOM 479 C C . ILE A 1 72 ? 3.348 2.285 -2.431 1.00 98.69 72 ILE A C 1
ATOM 481 O O . ILE A 1 72 ? 4.192 2.514 -1.576 1.00 98.69 72 ILE A O 1
ATOM 485 N N . GLN A 1 73 ? 2.212 2.962 -2.492 1.00 98.50 73 GLN A N 1
ATOM 486 C CA . GLN A 1 73 ? 2.000 4.251 -1.843 1.00 98.50 73 GLN A CA 1
ATOM 487 C C . GLN A 1 73 ? 0.920 4.113 -0.770 1.00 98.50 73 GLN A C 1
ATOM 489 O O . GLN A 1 73 ? -0.161 3.591 -1.064 1.00 98.50 73 GLN A O 1
ATOM 494 N N . ASN A 1 74 ? 1.192 4.542 0.467 1.00 98.19 74 ASN A N 1
ATOM 495 C CA . ASN A 1 74 ? 0.236 4.509 1.586 1.00 98.19 74 ASN A CA 1
ATOM 496 C C . ASN A 1 74 ? -0.507 3.163 1.701 1.00 98.19 74 ASN A C 1
ATOM 498 O O . ASN A 1 74 ? -1.736 3.104 1.699 1.00 98.19 74 ASN A O 1
ATOM 502 N N . SER A 1 75 ? 0.235 2.057 1.683 1.00 98.44 75 SER A N 1
ATOM 503 C CA . SER A 1 75 ? -0.307 0.693 1.631 1.00 98.44 75 SER A CA 1
ATOM 504 C C . SER A 1 75 ? 0.385 -0.193 2.660 1.00 98.44 75 SER A C 1
ATOM 506 O O . SER A 1 75 ? 1.539 0.040 2.988 1.00 98.44 75 SER A O 1
ATOM 508 N N . GLY A 1 76 ? -0.273 -1.256 3.120 1.00 97.75 76 GLY A N 1
ATOM 509 C CA . GLY A 1 76 ? 0.284 -2.135 4.150 1.00 97.75 76 GLY A CA 1
ATOM 510 C C . GLY A 1 76 ? -0.092 -3.598 3.969 1.00 97.75 76 GLY A C 1
ATOM 511 O O . GLY A 1 76 ? -0.745 -3.971 2.998 1.00 97.75 76 GLY A O 1
ATOM 512 N N . GLY A 1 77 ? 0.346 -4.440 4.901 1.00 97.00 77 GLY A N 1
ATOM 513 C CA . GLY A 1 77 ? 0.019 -5.868 4.929 1.00 97.00 77 GLY A CA 1
ATOM 514 C C . GLY A 1 77 ? -0.836 -6.265 6.131 1.00 97.00 77 GLY A C 1
ATOM 515 O O . GLY A 1 77 ? -1.193 -5.411 6.945 1.00 97.00 77 GLY A O 1
ATOM 516 N N . GLN A 1 78 ? -1.139 -7.564 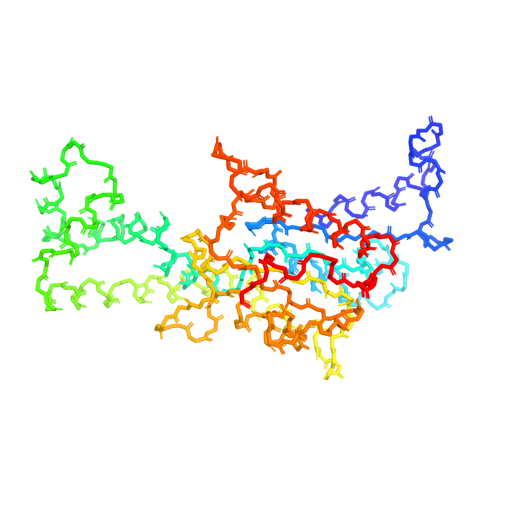6.255 1.00 95.69 78 GLN A N 1
ATOM 517 C CA . GLN A 1 78 ? -2.025 -8.106 7.294 1.00 95.69 78 GLN A CA 1
ATOM 518 C C . GLN A 1 78 ? -3.420 -7.472 7.232 1.00 95.69 78 GLN A C 1
ATOM 520 O O . GLN A 1 78 ? -3.898 -6.872 8.193 1.00 95.69 78 GLN A O 1
ATOM 525 N N . ILE A 1 79 ? -4.055 -7.595 6.062 1.00 95.19 79 ILE A N 1
ATOM 526 C CA . ILE A 1 79 ? -5.274 -6.899 5.630 1.00 95.19 79 ILE A CA 1
ATOM 527 C C . ILE A 1 79 ? -6.342 -6.883 6.725 1.00 95.19 79 ILE A C 1
ATOM 529 O O . ILE A 1 79 ? -6.894 -5.825 7.010 1.00 95.19 79 ILE A O 1
ATOM 533 N N . GLY A 1 80 ? -6.627 -8.021 7.367 1.00 93.62 80 GLY A N 1
ATOM 534 C CA . GLY A 1 80 ? -7.657 -8.086 8.405 1.00 93.62 80 GLY A CA 1
ATOM 535 C C . GLY A 1 80 ? -7.334 -7.190 9.602 1.00 93.62 80 GLY A C 1
ATOM 536 O O . GLY A 1 80 ? -8.144 -6.352 10.000 1.00 93.62 80 GLY A O 1
ATOM 537 N N . ASN A 1 81 ? -6.127 -7.329 10.152 1.00 94.75 81 ASN A N 1
ATOM 538 C CA . ASN A 1 81 ? -5.674 -6.531 11.291 1.00 94.75 81 ASN A CA 1
ATOM 539 C C . ASN A 1 81 ? -5.459 -5.055 10.928 1.00 94.75 81 ASN A C 1
ATOM 541 O O . ASN A 1 81 ? -5.757 -4.179 11.736 1.00 94.75 81 ASN A O 1
ATOM 545 N N . LEU A 1 82 ? -4.983 -4.780 9.714 1.00 95.69 82 LEU A N 1
ATOM 546 C CA . LEU A 1 82 ? -4.811 -3.437 9.168 1.00 95.69 82 LEU A CA 1
ATOM 547 C C . LEU A 1 82 ? -6.155 -2.713 9.087 1.00 95.69 82 LEU A C 1
ATOM 549 O O . LEU A 1 82 ? -6.279 -1.604 9.596 1.00 95.69 82 LEU A O 1
ATOM 553 N N . LEU A 1 83 ? -7.175 -3.351 8.503 1.00 95.44 83 LEU A N 1
ATOM 554 C CA . LEU A 1 83 ? -8.513 -2.771 8.388 1.00 95.44 83 LEU A CA 1
ATOM 555 C C . LEU A 1 83 ? -9.169 -2.585 9.759 1.00 95.44 83 LEU A C 1
ATOM 557 O O . LEU A 1 83 ? -9.795 -1.557 9.993 1.00 95.44 83 LEU A O 1
ATOM 561 N N . LEU A 1 84 ? -8.996 -3.535 10.685 1.00 94.44 84 LEU A N 1
ATOM 562 C CA . LEU A 1 84 ? -9.530 -3.398 12.043 1.00 94.44 84 LEU A CA 1
ATOM 563 C C . LEU A 1 84 ? -8.823 -2.290 12.847 1.00 94.44 84 LEU A C 1
ATOM 565 O O . LEU A 1 84 ? -9.448 -1.658 13.699 1.00 94.44 84 LEU A O 1
ATOM 569 N N . GLY A 1 85 ? -7.531 -2.068 12.590 1.00 95.12 85 GLY A N 1
ATOM 570 C CA . GLY A 1 85 ? -6.715 -1.021 13.210 1.00 95.12 85 GLY A CA 1
ATOM 571 C C . GLY A 1 85 ? -6.818 0.354 12.540 1.00 95.12 85 GLY A C 1
ATOM 572 O O . GLY A 1 85 ? -6.301 1.326 13.083 1.00 95.12 85 GLY A O 1
ATOM 573 N N . SER A 1 86 ? -7.474 0.447 11.381 1.00 97.31 86 SER A N 1
ATOM 574 C CA . SER A 1 86 ? -7.723 1.699 10.663 1.00 97.31 86 SER A CA 1
ATOM 575 C C . SER A 1 86 ? -8.666 2.601 11.460 1.00 97.31 86 SER A C 1
ATOM 577 O O . SER A 1 86 ? -9.676 2.134 11.985 1.00 97.31 86 SER A O 1
ATOM 579 N N . SER A 1 87 ? -8.381 3.902 11.517 1.00 96.69 87 SER A N 1
ATOM 580 C CA . SER A 1 87 ? -9.303 4.867 12.138 1.00 96.69 87 SER A CA 1
ATOM 581 C C . SER A 1 87 ? -10.540 5.103 11.268 1.00 96.69 87 SER A C 1
ATOM 583 O O . SER A 1 87 ? -11.618 5.376 11.792 1.00 96.69 87 SER A O 1
ATOM 585 N N . ASP A 1 88 ? -10.402 4.965 9.948 1.00 95.50 88 ASP A N 1
ATOM 586 C CA . ASP A 1 88 ? -11.500 5.190 9.007 1.00 95.50 88 ASP A CA 1
ATOM 587 C C . ASP A 1 88 ? -12.386 3.946 8.846 1.00 95.50 88 ASP A C 1
ATOM 589 O O . ASP A 1 88 ? -13.610 4.065 8.831 1.00 95.50 88 ASP A O 1
ATOM 593 N N . PHE A 1 89 ? -11.794 2.746 8.778 1.00 96.56 89 PHE A N 1
ATOM 594 C CA . PHE A 1 89 ? -12.544 1.498 8.560 1.00 96.56 89 PHE A CA 1
ATOM 595 C C . PHE A 1 89 ? -12.805 0.693 9.834 1.00 96.56 89 PHE A C 1
ATOM 597 O O . PHE A 1 89 ? -13.838 0.027 9.944 1.00 96.56 89 PHE A O 1
ATOM 604 N N . GLY A 1 90 ? -11.893 0.744 10.805 1.00 96.06 90 GLY A N 1
ATOM 605 C CA . GLY A 1 90 ? -11.928 -0.093 12.001 1.00 96.06 90 GLY A CA 1
ATOM 606 C C . GLY A 1 90 ? -13.225 0.050 12.796 1.00 96.06 90 GLY A C 1
ATOM 607 O O . GLY A 1 90 ? -13.879 -0.968 13.032 1.00 96.06 90 GLY A O 1
ATOM 608 N N . PRO A 1 91 ? -13.663 1.269 13.168 1.00 96.88 91 PRO A N 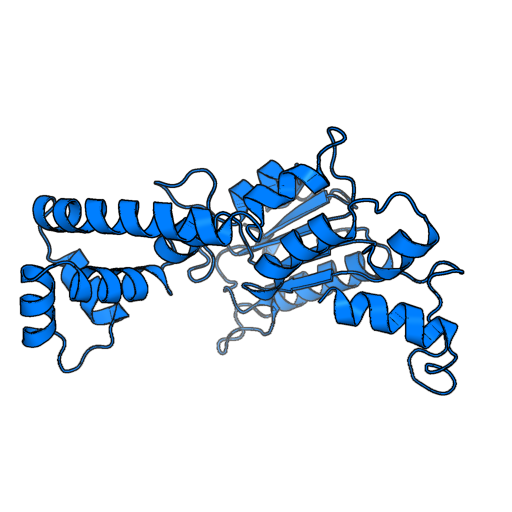1
ATOM 609 C CA . PRO A 1 91 ? -14.904 1.443 13.919 1.00 96.88 91 PRO A CA 1
ATOM 610 C C . PRO A 1 91 ? -16.142 0.947 13.162 1.00 96.88 91 PRO A C 1
ATOM 612 O O . PRO A 1 91 ? -17.001 0.312 13.765 1.00 96.88 91 PRO A O 1
ATOM 615 N N . GLN A 1 92 ? -16.218 1.144 11.841 1.00 96.31 92 GLN A N 1
ATOM 616 C CA . GLN A 1 92 ? -17.334 0.635 11.035 1.00 96.31 92 GLN A CA 1
ATOM 617 C C . GLN A 1 92 ? -17.359 -0.901 10.984 1.00 96.31 92 GLN A C 1
ATOM 619 O O . GLN A 1 92 ? -18.423 -1.518 11.064 1.00 96.31 92 GLN A O 1
ATOM 624 N N . ILE A 1 93 ? -16.197 -1.546 10.871 1.00 95.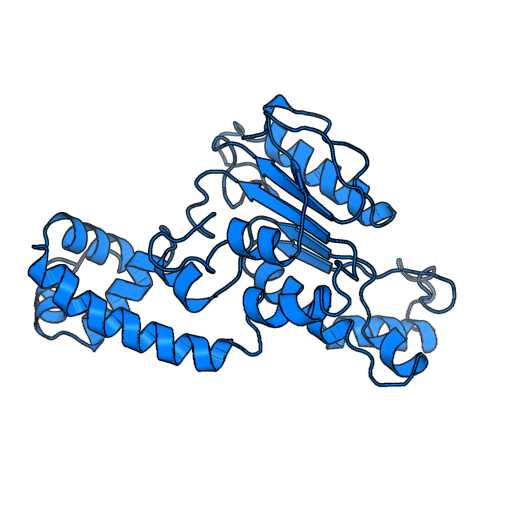19 93 ILE A N 1
ATOM 625 C CA . ILE A 1 93 ? -16.101 -3.011 10.923 1.00 95.19 93 ILE A CA 1
ATOM 626 C C . ILE A 1 93 ? -16.524 -3.507 12.309 1.00 95.19 93 ILE A C 1
ATOM 628 O O . ILE A 1 93 ? -17.365 -4.401 12.416 1.00 95.19 93 ILE A O 1
ATOM 632 N N . LYS A 1 94 ? -15.988 -2.901 13.374 1.00 95.94 94 LYS A N 1
ATOM 633 C CA . LYS A 1 94 ? -16.329 -3.246 14.758 1.00 95.94 94 LYS A CA 1
ATOM 634 C C . LYS A 1 94 ? -17.821 -3.047 15.044 1.00 95.94 94 LYS A C 1
ATOM 636 O O . LYS A 1 94 ? -18.404 -3.914 15.687 1.00 95.94 94 LYS A O 1
ATOM 641 N N . HIS A 1 95 ? -18.446 -1.987 14.519 1.00 96.31 95 HIS A N 1
ATOM 642 C CA . HIS A 1 95 ? -19.896 -1.775 14.584 1.00 96.31 95 HIS A CA 1
ATOM 643 C C . HIS A 1 95 ? -20.653 -2.989 14.051 1.00 96.31 95 HIS A C 1
ATOM 645 O O . HIS A 1 95 ? -21.419 -3.614 14.778 1.00 96.31 95 HIS A O 1
ATOM 651 N N . ASN A 1 96 ? -20.395 -3.351 12.793 1.00 94.62 96 ASN A N 1
ATOM 652 C CA . ASN A 1 96 ? -21.114 -4.418 12.104 1.00 94.62 96 ASN A CA 1
ATOM 653 C C . ASN A 1 96 ? -20.928 -5.777 12.791 1.00 94.62 96 ASN A C 1
ATOM 655 O O . ASN A 1 96 ? -21.885 -6.534 12.963 1.00 94.62 96 ASN A O 1
ATOM 659 N N . LEU A 1 97 ? -19.707 -6.069 13.245 1.00 94.12 97 LEU A N 1
ATOM 660 C CA . LEU A 1 97 ? -19.412 -7.292 13.987 1.00 94.12 97 LEU A CA 1
ATOM 661 C C . LEU A 1 97 ? -20.104 -7.314 15.351 1.00 94.12 97 LEU A C 1
ATOM 663 O O . LEU A 1 97 ? -20.727 -8.315 15.700 1.00 94.12 97 LEU A O 1
ATOM 667 N N . ALA A 1 98 ? -20.028 -6.223 16.115 1.00 95.00 98 ALA A N 1
ATOM 668 C CA . ALA A 1 98 ? -20.658 -6.137 17.426 1.00 95.00 98 ALA A CA 1
ATOM 669 C C . ALA A 1 98 ? -22.187 -6.202 17.315 1.00 95.00 98 ALA A C 1
ATOM 671 O O . ALA A 1 98 ? -22.825 -6.888 18.110 1.00 95.00 98 ALA A O 1
ATOM 672 N N . TYR A 1 99 ? -22.770 -5.566 16.297 1.00 94.56 99 TYR A N 1
ATOM 673 C CA . TYR A 1 99 ? -24.206 -5.594 16.026 1.00 94.56 99 TYR A CA 1
ATOM 674 C C . TYR A 1 99 ? -24.707 -7.005 15.698 1.00 94.56 99 TYR A C 1
ATOM 676 O O . TYR A 1 99 ? -25.789 -7.402 16.133 1.00 94.56 99 TYR A O 1
ATOM 684 N N . ALA A 1 100 ? -23.916 -7.782 14.954 1.00 91.81 100 ALA A N 1
ATOM 685 C CA . ALA A 1 100 ? -24.252 -9.159 14.609 1.00 91.81 100 ALA A CA 1
ATOM 686 C C . ALA A 1 100 ? -24.010 -10.151 15.761 1.00 91.81 100 ALA A C 1
ATOM 688 O O . ALA A 1 100 ? -24.757 -11.119 15.900 1.00 91.81 100 ALA A O 1
ATOM 689 N N . ALA A 1 101 ? -22.967 -9.935 16.568 1.00 89.25 101 ALA A N 1
ATOM 690 C CA . ALA A 1 101 ? -22.480 -10.920 17.535 1.00 89.25 101 ALA A CA 1
ATOM 691 C C . ALA A 1 101 ? -22.888 -10.653 18.995 1.00 89.25 101 ALA A C 1
ATOM 693 O O . ALA A 1 101 ? -22.799 -11.566 19.815 1.00 89.25 101 ALA A O 1
ATOM 694 N N . SER A 1 102 ? -23.324 -9.437 19.345 1.00 92.19 102 SER A N 1
ATOM 695 C CA . SER A 1 102 ? -23.661 -9.052 20.722 1.00 92.19 102 SER A CA 1
ATOM 696 C C . SER A 1 102 ? -25.068 -8.471 20.821 1.00 92.19 102 SER A C 1
ATOM 698 O O . SER A 1 102 ? -25.367 -7.408 20.276 1.00 92.19 102 SER A O 1
ATOM 700 N N . THR A 1 103 ? -25.935 -9.142 21.582 1.00 93.38 103 THR A N 1
ATOM 701 C CA . THR A 1 103 ? -27.291 -8.657 21.884 1.00 93.38 103 THR A CA 1
ATOM 702 C C . THR A 1 103 ? -27.277 -7.335 22.647 1.00 93.38 103 THR A C 1
ATOM 704 O O . THR A 1 103 ? -28.151 -6.493 22.432 1.00 93.38 103 THR A O 1
ATOM 707 N N . ASP A 1 104 ? -26.275 -7.133 23.502 1.00 92.62 104 ASP A N 1
ATOM 708 C CA . ASP A 1 104 ? -26.139 -5.930 24.323 1.00 92.62 104 ASP A CA 1
ATOM 709 C C . ASP A 1 104 ? -25.725 -4.737 23.463 1.00 92.62 104 ASP A C 1
ATOM 711 O O . ASP A 1 104 ? -26.360 -3.682 23.523 1.00 92.62 104 ASP A O 1
ATOM 715 N N . TYR A 1 105 ? -24.718 -4.917 22.599 1.00 95.19 105 TYR A N 1
ATOM 716 C CA . TYR A 1 105 ? -24.317 -3.867 21.663 1.00 95.19 105 TYR A CA 1
ATOM 717 C C . TYR A 1 105 ? -25.428 -3.569 20.657 1.00 95.19 105 TYR A C 1
ATOM 719 O O . TYR A 1 105 ? -25.713 -2.405 20.397 1.00 95.19 105 TYR A O 1
ATOM 727 N N . LYS A 1 106 ? -26.105 -4.597 20.133 1.00 95.19 106 LYS A N 1
ATOM 728 C CA . LYS A 1 106 ? -27.263 -4.412 19.254 1.00 95.19 106 LYS A CA 1
ATOM 729 C C . LYS A 1 106 ? -28.342 -3.553 19.917 1.00 95.19 106 LYS A C 1
ATOM 731 O O . LYS A 1 106 ? -28.811 -2.598 19.310 1.00 95.19 106 LYS A O 1
ATOM 736 N N . SER A 1 107 ? -28.686 -3.844 21.174 1.00 94.88 107 SER A N 1
ATOM 737 C CA . SER A 1 107 ? -29.674 -3.065 21.934 1.00 94.88 107 SER A CA 1
ATOM 738 C C . SER A 1 107 ? -29.221 -1.620 22.162 1.00 94.88 107 SER A C 1
ATOM 740 O O . SER A 1 107 ? -30.028 -0.698 22.061 1.00 94.88 107 SER A O 1
ATOM 742 N N . TYR A 1 108 ? -27.929 -1.411 22.438 1.00 94.12 108 TYR A N 1
ATOM 743 C CA . TYR A 1 108 ? -27.336 -0.077 22.511 1.00 94.12 108 TYR A CA 1
ATOM 744 C C . TYR A 1 108 ? -27.456 0.664 21.171 1.00 94.12 108 TYR A C 1
ATOM 746 O O . TYR A 1 108 ? -27.966 1.782 21.140 1.00 94.12 108 TYR A O 1
ATOM 754 N N . ALA A 1 109 ? -27.035 0.040 20.070 1.00 95.56 109 ALA A N 1
ATOM 755 C CA . ALA A 1 109 ? -27.017 0.649 18.746 1.00 95.56 109 ALA A CA 1
ATOM 756 C C . ALA A 1 109 ? -28.434 0.999 18.266 1.00 95.56 109 ALA A C 1
ATOM 758 O O . ALA A 1 109 ? -28.671 2.127 17.837 1.00 95.56 109 ALA A O 1
ATOM 759 N N . ASP A 1 110 ? -29.395 0.083 18.432 1.00 95.31 110 ASP A N 1
ATOM 760 C CA . ASP A 1 110 ? -30.804 0.303 18.081 1.00 95.31 110 ASP A CA 1
ATOM 761 C C . ASP A 1 110 ? -31.415 1.485 18.866 1.00 95.31 110 ASP A C 1
ATOM 763 O O . ASP A 1 110 ? -32.290 2.187 18.357 1.00 95.31 110 ASP A O 1
ATOM 767 N N . ALA A 1 111 ? -30.942 1.743 20.093 1.00 93.75 111 ALA A N 1
ATOM 768 C CA . ALA A 1 111 ? -31.428 2.834 20.936 1.00 93.75 111 ALA A CA 1
ATOM 769 C C . ALA A 1 111 ? -30.697 4.172 20.721 1.00 93.75 111 ALA A C 1
ATOM 771 O O . ALA A 1 111 ? -31.319 5.228 20.828 1.00 93.75 111 ALA A O 1
ATOM 772 N N . GLN A 1 112 ? -29.384 4.145 20.477 1.00 89.88 112 GLN A N 1
ATOM 773 C CA . GLN A 1 112 ? -28.520 5.335 20.523 1.00 89.88 112 GLN A CA 1
ATOM 774 C C . GLN A 1 112 ? -28.064 5.823 19.143 1.00 89.88 112 GLN A C 1
ATOM 776 O O . GLN A 1 112 ? -27.671 6.980 19.011 1.00 89.88 112 GLN A O 1
ATOM 781 N N . CYS A 1 113 ? -28.133 4.982 18.108 1.00 92.25 113 CYS A N 1
ATOM 782 C CA . CYS A 1 113 ? -27.490 5.253 16.821 1.00 92.25 113 CYS A CA 1
ATOM 783 C C . CYS A 1 113 ? -28.457 5.524 15.666 1.00 92.25 113 CYS A C 1
ATOM 785 O O . CYS A 1 113 ? -28.034 5.581 14.520 1.00 92.25 113 CYS A O 1
ATOM 787 N N . ALA A 1 114 ? -29.744 5.765 15.937 1.00 88.12 114 ALA A N 1
ATOM 788 C CA . ALA A 1 114 ? -30.761 5.961 14.896 1.00 88.12 114 ALA A CA 1
ATOM 789 C C . ALA A 1 114 ? -30.473 7.113 13.903 1.00 88.12 114 ALA A C 1
ATOM 791 O O . ALA A 1 114 ? -31.116 7.183 12.859 1.00 88.12 114 ALA A O 1
ATOM 792 N N . GLN A 1 115 ? -29.567 8.037 14.239 1.00 91.25 115 GLN A N 1
ATOM 793 C CA . GLN A 1 115 ? -29.161 9.181 13.406 1.00 91.25 115 GLN A CA 1
ATOM 794 C C . GLN A 1 115 ? -27.641 9.247 13.175 1.00 91.25 115 GLN A C 1
ATOM 796 O O . GLN A 1 115 ? -27.142 10.254 12.677 1.00 91.25 115 GLN A O 1
ATOM 801 N N . LEU A 1 116 ? -26.901 8.213 13.577 1.00 93.00 116 LEU A N 1
ATOM 802 C CA . LEU A 1 116 ? -25.458 8.117 13.380 1.00 93.00 116 LEU A CA 1
ATOM 803 C C . LEU A 1 116 ? -25.178 7.093 12.284 1.00 93.00 116 LEU A C 1
ATOM 805 O O . LEU A 1 116 ? -25.914 6.118 12.145 1.00 93.00 116 LEU A O 1
ATOM 809 N N . ASP A 1 117 ? -24.106 7.300 11.526 1.00 95.75 117 ASP A N 1
ATOM 810 C CA . ASP A 1 117 ? -23.550 6.207 10.736 1.00 95.75 117 ASP A CA 1
ATOM 811 C C . ASP A 1 117 ? -22.886 5.158 11.649 1.00 95.75 117 ASP A C 1
ATOM 813 O O . ASP A 1 117 ? -22.611 5.402 12.830 1.00 95.75 117 ASP A O 1
ATOM 817 N N . ASP A 1 118 ? -22.638 3.971 11.097 1.00 95.38 118 ASP A N 1
ATOM 818 C CA . ASP A 1 118 ? -22.043 2.830 11.799 1.00 95.38 118 ASP A CA 1
ATOM 819 C C . ASP A 1 118 ? -20.733 3.194 12.519 1.00 95.38 118 ASP A C 1
ATOM 821 O O . ASP A 1 118 ? -20.502 2.790 13.663 1.00 95.38 118 ASP A O 1
ATOM 825 N N . LYS A 1 119 ? -19.868 3.973 11.853 1.00 95.81 119 LYS A N 1
ATOM 826 C CA . LYS A 1 119 ? -18.567 4.395 12.384 1.00 95.81 119 LYS A CA 1
ATOM 827 C C . LYS A 1 119 ? -18.766 5.268 13.619 1.00 95.81 119 LYS A C 1
ATOM 829 O O . LYS A 1 119 ? -18.258 4.932 14.688 1.00 95.81 119 LYS A O 1
ATOM 834 N N . ALA A 1 120 ? -19.530 6.347 13.483 1.00 96.69 120 ALA A N 1
ATOM 835 C CA . ALA A 1 120 ? -19.803 7.291 14.556 1.00 96.69 120 ALA A CA 1
ATOM 836 C C . ALA A 1 120 ? -20.521 6.610 15.728 1.00 96.69 120 ALA A C 1
ATOM 838 O O . ALA A 1 120 ? -20.191 6.864 16.884 1.00 96.69 120 ALA A O 1
ATOM 839 N N . CYS A 1 121 ? -21.455 5.697 15.446 1.00 97.00 121 CYS A N 1
ATOM 840 C CA . CYS A 1 121 ? -22.123 4.890 16.465 1.00 97.00 121 CYS A CA 1
ATOM 841 C C . CYS A 1 121 ? -21.122 4.108 17.325 1.00 97.00 121 CYS A C 1
ATOM 843 O O . CYS A 1 121 ? -21.192 4.131 18.557 1.00 97.00 121 CYS A O 1
ATOM 845 N N . TYR A 1 122 ? -20.178 3.412 16.686 1.00 96.88 122 TYR A N 1
ATOM 846 C CA . TYR A 1 122 ? -19.181 2.636 17.412 1.00 96.88 122 TYR A CA 1
ATOM 847 C C . TYR A 1 122 ? -18.171 3.518 18.150 1.00 96.88 122 TYR A C 1
ATOM 849 O O . TYR A 1 122 ? -17.822 3.194 19.279 1.00 96.88 122 TYR A O 1
ATOM 857 N N . GLU A 1 123 ? -17.746 4.647 17.581 1.00 96.31 123 GLU A N 1
ATOM 858 C CA . GLU A 1 123 ? -16.845 5.586 18.267 1.00 96.31 123 GLU A CA 1
ATOM 859 C C . GLU A 1 123 ? -17.485 6.179 19.533 1.00 96.31 123 GLU A C 1
ATOM 861 O O . GLU A 1 123 ? -16.837 6.260 20.577 1.00 96.31 123 GLU A O 1
ATOM 866 N N . VAL A 1 124 ? -18.776 6.534 19.478 1.00 95.75 124 VAL A N 1
ATOM 867 C CA . VAL A 1 124 ? -19.520 7.005 20.658 1.00 95.75 124 VAL A CA 1
ATOM 868 C C . VAL A 1 124 ? -19.630 5.900 21.709 1.00 95.75 124 VAL A C 1
ATOM 870 O O . VAL A 1 124 ? -19.423 6.166 22.893 1.00 95.75 124 VAL A O 1
ATOM 873 N N . PHE A 1 125 ? -19.916 4.661 21.298 1.00 95.81 125 PHE A N 1
ATOM 874 C CA . PHE A 1 125 ? -19.906 3.519 22.210 1.00 95.81 125 PHE A CA 1
ATOM 875 C C . PHE A 1 125 ? -18.533 3.328 22.856 1.00 95.81 125 PHE A C 1
ATOM 877 O O . PHE A 1 125 ? -18.444 3.235 24.076 1.00 95.81 125 PHE A O 1
ATOM 884 N N . GLU A 1 126 ? -17.465 3.291 22.056 1.00 94.44 126 GLU A N 1
ATOM 885 C CA . GLU A 1 126 ? -16.103 3.013 22.516 1.00 94.44 126 GLU A CA 1
ATOM 886 C C . GLU A 1 126 ? -15.618 4.069 23.520 1.00 94.44 126 GLU A C 1
ATOM 888 O O . GLU A 1 126 ? -14.958 3.723 24.496 1.00 94.44 126 GLU A O 1
ATOM 893 N N . GLY A 1 127 ? -16.023 5.333 23.348 1.00 94.38 127 GLY A N 1
ATOM 894 C CA . GLY A 1 127 ? -15.722 6.415 24.290 1.00 94.38 127 GLY A CA 1
ATOM 895 C C . GLY A 1 127 ? -16.493 6.369 25.618 1.00 94.38 127 GLY A C 1
ATOM 896 O O . GLY A 1 127 ? -16.082 7.025 26.575 1.00 94.38 127 GLY A O 1
ATOM 897 N N . LEU A 1 128 ? -17.601 5.623 25.694 1.00 93.12 128 LEU A N 1
ATOM 898 C CA . LEU A 1 128 ? -18.460 5.523 26.886 1.00 93.12 128 LEU A CA 1
ATOM 899 C C . LEU A 1 128 ? -18.395 4.151 27.573 1.00 93.12 128 LEU A C 1
ATOM 901 O O . LEU A 1 128 ? -18.764 4.034 28.743 1.00 93.12 128 LEU A O 1
ATOM 905 N N . ALA A 1 129 ? -17.982 3.116 26.844 1.00 93.75 129 ALA A N 1
ATOM 906 C CA . ALA A 1 129 ? -17.979 1.739 27.304 1.00 93.75 129 ALA A CA 1
ATOM 907 C C . ALA A 1 129 ? -16.957 1.508 28.424 1.00 93.75 129 ALA A C 1
ATOM 909 O O . ALA A 1 129 ? -15.863 2.076 28.438 1.00 93.75 129 ALA A O 1
ATOM 910 N N . THR A 1 130 ? -17.294 0.618 29.358 1.00 94.31 130 THR A N 1
ATOM 911 C CA . THR A 1 130 ? -16.331 0.177 30.371 1.00 94.31 130 THR A CA 1
ATOM 912 C C . THR A 1 130 ? -15.273 -0.742 29.747 1.00 94.31 130 THR A C 1
ATOM 914 O O . THR A 1 130 ? -15.535 -1.386 28.721 1.00 94.31 130 THR A O 1
ATOM 917 N N . PRO A 1 131 ? -14.086 -0.880 30.367 1.00 92.50 131 PRO A N 1
ATOM 918 C CA . PRO A 1 131 ? -13.069 -1.823 29.905 1.00 92.50 131 PRO A CA 1
ATOM 919 C C . PRO A 1 131 ? -13.596 -3.255 29.738 1.00 92.50 131 PRO A C 1
ATOM 921 O O . PRO A 1 131 ? -13.210 -3.951 28.802 1.00 92.50 131 PRO A O 1
ATOM 924 N N . GLU A 1 132 ? -14.517 -3.690 30.600 1.00 89.88 132 GLU A N 1
ATOM 925 C CA . GLU A 1 132 ? -15.132 -5.019 30.543 1.00 89.88 132 GLU A CA 1
ATOM 926 C C . GLU A 1 132 ? -16.045 -5.178 29.321 1.00 89.88 132 GLU A C 1
ATOM 928 O O . GLU A 1 132 ? -16.018 -6.221 28.666 1.00 89.88 132 GLU A O 1
ATOM 933 N N . GLN A 1 133 ? -16.820 -4.145 28.974 1.00 90.25 133 GLN A N 1
ATOM 934 C CA . GLN A 1 133 ? -17.674 -4.148 27.781 1.00 90.25 133 GLN A CA 1
ATOM 935 C C . GLN A 1 133 ? -16.836 -4.191 26.498 1.00 90.25 133 GLN A C 1
ATOM 937 O O . GLN A 1 133 ? -17.139 -4.955 25.579 1.00 90.25 133 GLN A O 1
ATOM 942 N N . LEU A 1 134 ? -15.742 -3.424 26.454 1.00 90.81 134 LEU A N 1
ATOM 943 C CA . LEU A 1 134 ? -14.799 -3.446 25.336 1.00 90.81 134 LEU A CA 1
ATOM 944 C C . LEU A 1 134 ? -14.090 -4.799 25.216 1.00 90.81 134 LEU A C 1
ATOM 946 O O . LEU A 1 134 ? -13.959 -5.331 24.111 1.00 90.81 134 LEU A O 1
ATOM 950 N N . ALA A 1 135 ? -13.673 -5.391 26.336 1.00 88.75 135 ALA A N 1
ATOM 951 C CA . ALA A 1 135 ? -13.041 -6.708 26.355 1.00 88.75 135 ALA A CA 1
ATOM 952 C C . ALA A 1 135 ? -13.988 -7.811 25.852 1.00 88.75 135 ALA A C 1
ATOM 954 O O . ALA A 1 135 ? -13.563 -8.679 25.086 1.00 88.75 135 ALA A O 1
ATOM 955 N N . ALA A 1 136 ? -15.273 -7.752 26.223 1.00 87.00 136 ALA A N 1
ATOM 956 C CA . ALA A 1 136 ? -16.283 -8.715 25.784 1.00 87.00 136 ALA A CA 1
ATOM 957 C C . ALA A 1 136 ? -16.471 -8.720 24.256 1.00 87.00 136 ALA A C 1
ATOM 959 O O . ALA A 1 136 ? -16.578 -9.788 23.653 1.00 87.00 136 ALA A O 1
ATOM 960 N N . LEU A 1 137 ? -16.455 -7.545 23.614 1.00 90.81 137 LEU A N 1
ATOM 961 C CA . LEU A 1 137 ? -16.532 -7.437 22.152 1.00 90.81 137 LEU A CA 1
ATOM 962 C C . LEU A 1 137 ? -15.207 -7.799 21.465 1.00 90.81 137 LEU A C 1
ATOM 964 O O . LEU A 1 137 ? -15.203 -8.450 20.419 1.00 90.81 137 LEU A O 1
ATOM 968 N N . SER A 1 138 ? -14.079 -7.431 22.079 1.00 86.44 138 SER A N 1
ATOM 969 C CA . SER A 1 138 ? -12.738 -7.646 21.519 1.00 86.44 138 SER A CA 1
ATOM 970 C C . SER A 1 138 ? -12.440 -9.119 21.244 1.00 86.44 138 SER A C 1
ATOM 972 O O . SER A 1 138 ? -11.856 -9.433 20.209 1.00 86.44 138 SER A O 1
ATOM 974 N N . ALA A 1 139 ? -12.896 -10.034 22.107 1.00 81.44 139 ALA A N 1
ATOM 975 C CA . ALA A 1 139 ? -12.742 -11.472 21.880 1.00 81.44 139 ALA A CA 1
ATOM 976 C C . ALA A 1 139 ? -13.408 -11.932 20.566 1.00 81.44 139 ALA A C 1
ATOM 978 O O . ALA A 1 139 ? -12.819 -12.707 19.808 1.00 81.44 139 ALA A O 1
ATOM 979 N N . GLY A 1 140 ? -14.604 -11.414 20.268 1.00 85.19 140 GLY A N 1
ATOM 980 C CA . GLY A 1 140 ? -15.315 -11.689 19.018 1.00 85.19 140 GLY A CA 1
ATOM 981 C C . GLY A 1 140 ? -14.609 -11.090 17.802 1.00 85.19 140 GLY A C 1
ATOM 982 O O . GLY A 1 140 ? -14.463 -11.763 16.781 1.00 85.19 140 GLY A O 1
ATOM 983 N N . PHE A 1 141 ? -14.089 -9.864 17.920 1.00 90.88 141 PHE A N 1
ATOM 984 C CA . PHE A 1 141 ? -13.308 -9.238 16.849 1.00 90.88 141 PHE A CA 1
ATOM 985 C C . PHE A 1 141 ? -12.041 -10.030 16.526 1.00 90.88 141 PHE A C 1
ATOM 987 O O . PHE A 1 141 ? -11.752 -10.266 15.355 1.00 90.88 141 PHE A O 1
ATOM 994 N N . SER A 1 142 ? -11.314 -10.501 17.543 1.00 86.12 142 SER A N 1
ATOM 995 C CA . SER A 1 142 ? -10.117 -11.322 17.342 1.00 86.12 142 SER A CA 1
ATOM 996 C C . SER A 1 142 ? -10.429 -12.639 16.629 1.00 86.12 142 SER A C 1
ATOM 998 O O . SER A 1 142 ? -9.693 -13.023 15.723 1.00 86.12 142 SER A O 1
ATOM 1000 N N . GLN A 1 143 ? -11.526 -13.317 16.985 1.00 86.56 143 GLN A N 1
ATOM 1001 C CA . GLN A 1 143 ? -11.950 -14.544 16.299 1.00 86.56 143 GLN A CA 1
ATOM 1002 C C . GLN A 1 143 ? -12.332 -14.283 14.841 1.00 86.56 143 GLN A C 1
ATOM 1004 O O . GLN A 1 143 ? -11.924 -15.035 13.954 1.00 86.56 143 GLN A O 1
ATOM 1009 N N . PHE A 1 144 ? -13.083 -13.208 14.589 1.00 89.38 144 PHE A N 1
ATOM 1010 C CA . PHE A 1 144 ? -13.460 -12.826 13.236 1.00 89.38 144 PHE A CA 1
ATOM 1011 C C . PHE A 1 144 ? -12.232 -12.507 12.383 1.00 89.38 144 PHE A C 1
ATOM 1013 O O . PHE A 1 144 ? -12.098 -13.058 11.296 1.00 89.38 144 PHE A O 1
ATOM 1020 N N . ILE A 1 145 ? -11.309 -11.673 12.875 1.00 89.38 145 ILE A N 1
ATOM 1021 C CA . ILE A 1 145 ? -10.103 -11.320 12.119 1.00 89.38 145 ILE A CA 1
ATOM 1022 C C . ILE A 1 145 ? -9.200 -12.527 11.908 1.00 89.38 145 ILE A C 1
ATOM 1024 O O . ILE A 1 145 ? -8.665 -12.679 10.815 1.00 89.38 145 ILE A O 1
ATOM 1028 N N . TYR A 1 146 ? -9.079 -13.422 12.889 1.00 87.25 146 TYR A N 1
ATOM 1029 C CA . TYR A 1 146 ? -8.354 -14.673 12.694 1.00 87.25 146 TYR A CA 1
ATOM 1030 C C . TYR A 1 146 ? -8.933 -15.479 11.519 1.00 87.25 146 TYR A C 1
ATOM 1032 O O . TYR A 1 146 ? -8.190 -15.873 10.624 1.00 87.25 146 TYR A O 1
ATOM 1040 N N . ALA A 1 147 ? -10.256 -15.660 11.464 1.00 87.81 147 ALA A N 1
ATOM 1041 C CA . ALA A 1 147 ? -10.919 -16.370 10.367 1.00 87.81 147 ALA A CA 1
ATOM 1042 C C . ALA A 1 147 ? -10.879 -15.608 9.026 1.00 87.81 147 ALA A C 1
ATOM 1044 O O . ALA A 1 147 ? -10.718 -16.208 7.964 1.00 87.81 147 ALA A O 1
ATOM 1045 N N . ALA A 1 148 ? -11.006 -14.282 9.045 1.00 87.69 148 ALA A N 1
ATOM 1046 C CA . ALA A 1 148 ? -10.894 -13.464 7.842 1.00 87.69 148 ALA A CA 1
ATOM 1047 C C . ALA A 1 148 ? -9.477 -13.550 7.262 1.00 87.69 148 ALA A C 1
ATOM 1049 O O . ALA A 1 148 ? -9.307 -13.726 6.054 1.00 87.69 148 ALA A O 1
ATOM 1050 N N . GLN A 1 149 ? -8.456 -13.504 8.122 1.00 82.94 149 GLN A N 1
ATOM 1051 C CA . GLN A 1 149 ? -7.066 -13.565 7.698 1.00 82.94 149 GLN A CA 1
ATOM 1052 C C . GLN A 1 149 ? -6.714 -14.928 7.097 1.00 82.94 149 GLN A C 1
ATOM 1054 O O . GLN A 1 149 ? -5.992 -14.941 6.113 1.00 82.94 149 GLN A O 1
ATOM 1059 N N . THR A 1 150 ? -7.267 -16.058 7.562 1.00 85.75 150 THR A N 1
ATOM 1060 C CA . THR A 1 150 ? -7.030 -17.356 6.886 1.00 85.75 150 THR A CA 1
ATOM 1061 C C . THR A 1 150 ? -7.587 -17.398 5.462 1.00 85.75 150 THR A C 1
ATOM 1063 O O . THR A 1 150 ? -7.057 -18.114 4.615 1.00 85.75 150 THR A O 1
ATOM 1066 N N . THR A 1 151 ? -8.626 -16.612 5.174 1.00 88.75 151 THR A N 1
ATOM 1067 C CA . THR A 1 151 ? -9.190 -16.489 3.822 1.00 88.75 151 THR A CA 1
ATOM 1068 C C . THR A 1 151 ? -8.350 -15.551 2.952 1.00 88.75 151 THR A C 1
ATOM 1070 O O . THR A 1 151 ? -8.161 -15.803 1.763 1.00 88.75 151 THR A O 1
ATOM 1073 N N . LEU A 1 152 ? -7.833 -14.473 3.545 1.00 90.12 152 LEU A N 1
ATOM 1074 C CA . LEU A 1 152 ? -7.083 -13.432 2.843 1.00 90.12 152 LEU A CA 1
ATOM 1075 C C . LEU A 1 152 ? -5.578 -13.698 2.762 1.00 90.12 152 LEU A C 1
ATOM 1077 O O . LEU A 1 152 ? -4.908 -13.031 1.985 1.00 90.12 152 LEU A O 1
ATOM 1081 N N . ASP A 1 153 ? -5.046 -14.668 3.508 1.00 88.00 153 ASP A N 1
ATOM 1082 C CA . ASP A 1 153 ? -3.603 -14.908 3.634 1.00 88.00 153 ASP A CA 1
ATOM 1083 C C . ASP A 1 153 ? -2.910 -15.077 2.277 1.00 88.00 153 ASP A C 1
ATOM 1085 O O . ASP A 1 153 ? -1.865 -14.488 2.015 1.00 88.00 153 ASP A O 1
ATOM 1089 N N . THR A 1 154 ? -3.565 -15.796 1.361 1.00 88.81 154 THR A N 1
ATOM 1090 C CA . THR A 1 154 ? -3.063 -16.034 -0.004 1.00 88.81 154 THR A CA 1
ATOM 1091 C C . THR A 1 154 ? -2.890 -14.761 -0.831 1.00 88.81 154 THR A C 1
ATOM 1093 O O . THR A 1 154 ? -2.088 -14.737 -1.759 1.00 88.81 154 THR A O 1
ATOM 1096 N N . VAL A 1 155 ? -3.608 -13.690 -0.495 1.00 90.38 155 VAL A N 1
ATOM 1097 C CA . VAL A 1 155 ? -3.532 -12.390 -1.173 1.00 90.38 155 VAL A CA 1
ATOM 1098 C C . VAL A 1 155 ? -2.963 -11.298 -0.270 1.00 90.38 155 VAL A C 1
ATOM 1100 O O . VAL A 1 155 ? -2.933 -10.134 -0.669 1.00 90.38 155 VAL A O 1
ATOM 1103 N N . ASP A 1 156 ? -2.495 -11.646 0.928 1.00 96.31 156 ASP A N 1
ATOM 1104 C CA . ASP A 1 156 ? -1.992 -10.688 1.901 1.00 96.31 156 ASP A CA 1
ATOM 1105 C C . ASP A 1 156 ? -0.578 -10.207 1.534 1.00 96.31 156 ASP A C 1
ATOM 1107 O O . ASP A 1 156 ? 0.308 -11.044 1.326 1.00 96.31 156 ASP A O 1
ATOM 1111 N N . PRO A 1 157 ? -0.321 -8.886 1.494 1.00 97.38 157 PRO A N 1
ATOM 1112 C CA . PRO A 1 157 ? 0.998 -8.350 1.166 1.00 97.38 157 PRO A CA 1
ATOM 1113 C C . PRO A 1 157 ? 2.088 -8.811 2.118 1.00 97.38 157 PRO A C 1
ATOM 1115 O O . PRO A 1 157 ? 3.197 -9.109 1.684 1.00 97.38 157 PRO A O 1
ATOM 1118 N N . PHE A 1 158 ? 1.786 -8.883 3.418 1.00 97.12 158 PHE A N 1
ATOM 1119 C CA . PHE A 1 158 ? 2.762 -9.303 4.408 1.00 97.12 158 PHE A CA 1
ATOM 1120 C C . PHE A 1 158 ? 3.128 -10.761 4.177 1.00 97.12 158 PHE A C 1
ATOM 1122 O O 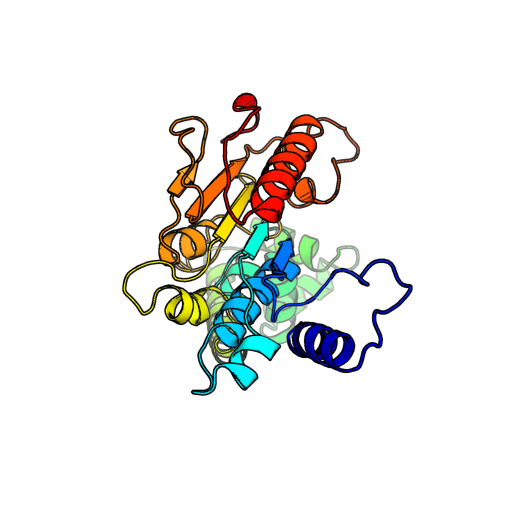. PHE A 1 158 ? 4.309 -11.087 4.184 1.00 97.12 158 PHE A O 1
ATOM 1129 N N . THR A 1 159 ? 2.160 -11.642 3.930 1.00 95.44 159 THR A N 1
ATOM 1130 C CA . THR A 1 159 ? 2.429 -13.059 3.636 1.00 95.44 159 THR A CA 1
ATOM 1131 C C . THR A 1 159 ? 3.245 -13.211 2.351 1.00 95.44 159 THR A C 1
ATOM 1133 O O . THR A 1 159 ? 4.335 -13.786 2.391 1.00 95.44 159 THR A O 1
ATOM 1136 N N . ASN A 1 160 ? 2.797 -12.591 1.258 1.00 95.81 160 ASN A N 1
ATOM 1137 C CA . ASN A 1 160 ? 3.422 -12.683 -0.065 1.00 95.81 160 ASN A CA 1
ATOM 1138 C C . ASN A 1 160 ? 4.790 -11.980 -0.163 1.00 95.81 160 ASN A C 1
ATOM 1140 O O . ASN A 1 160 ? 5.609 -12.345 -1.003 1.00 95.81 160 ASN A O 1
ATOM 1144 N N . ALA A 1 161 ? 5.100 -11.026 0.721 1.00 96.38 161 ALA A N 1
ATOM 1145 C CA . ALA A 1 161 ? 6.425 -10.406 0.781 1.00 96.38 161 ALA A CA 1
ATOM 1146 C C . ALA A 1 161 ? 7.555 -11.422 1.022 1.00 96.38 161 ALA A C 1
ATOM 1148 O O . ALA A 1 161 ? 8.696 -11.138 0.675 1.00 96.38 161 ALA A O 1
ATOM 1149 N N . ALA A 1 162 ? 7.255 -12.601 1.588 1.00 94.69 162 ALA A N 1
ATOM 1150 C CA . ALA A 1 162 ? 8.237 -13.674 1.751 1.00 94.69 162 ALA A CA 1
ATOM 1151 C C . ALA A 1 162 ? 8.827 -14.147 0.410 1.00 94.69 162 ALA A C 1
ATOM 1153 O O . ALA A 1 162 ? 10.030 -14.386 0.341 1.00 94.69 162 ALA A O 1
ATOM 1154 N N . ASP A 1 163 ? 8.016 -14.212 -0.649 1.00 94.12 163 ASP A N 1
ATOM 1155 C CA . ASP A 1 163 ? 8.466 -14.628 -1.982 1.00 94.12 163 ASP A CA 1
ATOM 1156 C C . ASP A 1 163 ? 9.427 -13.594 -2.582 1.00 94.12 163 ASP A C 1
ATOM 1158 O O . ASP A 1 163 ? 10.466 -13.939 -3.144 1.00 94.12 163 ASP A O 1
ATOM 1162 N N . LEU A 1 164 ? 9.138 -12.304 -2.375 1.00 95.25 164 LEU A N 1
ATOM 1163 C CA . LEU A 1 164 ? 9.954 -11.196 -2.882 1.00 95.25 164 LEU A CA 1
ATOM 1164 C C . LEU A 1 164 ? 11.355 -11.142 -2.265 1.00 95.25 164 LEU A C 1
ATOM 1166 O O . LEU A 1 164 ? 12.269 -10.610 -2.899 1.00 95.25 164 LEU A O 1
ATOM 1170 N N . VAL A 1 165 ? 11.531 -11.697 -1.064 1.00 96.00 165 VAL A N 1
ATOM 1171 C CA . VAL A 1 165 ? 12.808 -11.727 -0.330 1.00 96.00 165 VAL A CA 1
ATOM 1172 C C . VAL A 1 165 ? 13.368 -13.141 -0.153 1.00 96.00 165 VAL A C 1
ATOM 1174 O O . VAL A 1 165 ? 14.308 -13.341 0.618 1.00 96.00 165 VAL A O 1
ATOM 1177 N N . ALA A 1 166 ? 12.826 -14.138 -0.860 1.00 92.69 166 ALA A N 1
ATOM 1178 C CA . ALA A 1 166 ? 13.169 -15.549 -0.665 1.00 92.69 166 ALA A CA 1
ATOM 1179 C C . ALA A 1 166 ? 14.665 -15.861 -0.877 1.00 92.69 166 ALA A C 1
ATOM 1181 O O . ALA A 1 166 ? 15.192 -16.803 -0.285 1.00 92.69 166 ALA A O 1
ATOM 1182 N N . SER A 1 167 ? 15.378 -15.057 -1.674 1.00 89.38 167 SER A N 1
ATOM 1183 C CA . SER A 1 167 ? 16.828 -15.174 -1.887 1.00 89.38 167 SER A CA 1
ATOM 1184 C C . SER A 1 167 ? 17.684 -14.537 -0.782 1.00 89.38 167 SER A C 1
ATOM 1186 O O . SER A 1 167 ? 18.905 -14.481 -0.916 1.00 89.38 167 SER A O 1
ATOM 1188 N N . GLY A 1 168 ? 17.070 -14.029 0.291 1.00 88.88 168 GLY A N 1
ATOM 1189 C CA . GLY A 1 168 ? 17.727 -13.315 1.393 1.00 88.88 168 GLY A CA 1
ATOM 1190 C C . GLY A 1 168 ? 17.822 -11.798 1.201 1.00 88.88 168 GLY A C 1
ATOM 1191 O O . GLY A 1 168 ? 18.153 -11.086 2.145 1.00 88.88 168 GLY A O 1
ATOM 1192 N N . THR A 1 169 ? 17.499 -11.295 0.011 1.00 88.81 169 THR A N 1
ATOM 1193 C CA . THR A 1 169 ? 17.395 -9.867 -0.318 1.00 88.81 169 THR A CA 1
ATOM 1194 C C . THR A 1 169 ? 16.196 -9.648 -1.228 1.00 88.81 169 THR A C 1
ATOM 1196 O O . THR A 1 169 ? 15.744 -10.583 -1.889 1.00 88.81 169 THR A O 1
ATOM 1199 N N . LEU A 1 170 ? 15.703 -8.413 -1.298 1.00 93.88 170 LEU A N 1
ATOM 1200 C CA . LEU A 1 170 ? 14.632 -8.044 -2.214 1.00 93.88 170 LEU A CA 1
ATOM 1201 C C . LEU A 1 170 ? 15.044 -8.309 -3.676 1.00 93.88 170 LEU A C 1
ATOM 1203 O O . LEU A 1 170 ? 16.091 -7.851 -4.131 1.00 93.88 170 LEU A O 1
ATOM 1207 N N . THR A 1 171 ? 14.226 -9.071 -4.400 1.00 92.50 171 THR A N 1
ATOM 1208 C CA . THR A 1 171 ? 14.503 -9.515 -5.783 1.00 92.50 171 THR A CA 1
ATOM 1209 C C . THR A 1 171 ? 13.959 -8.573 -6.854 1.00 92.50 171 THR A C 1
ATOM 1211 O O . THR A 1 171 ? 14.408 -8.604 -7.997 1.00 92.50 171 THR A O 1
ATOM 1214 N N . THR A 1 172 ? 12.983 -7.742 -6.495 1.00 96.19 172 THR A N 1
ATOM 1215 C CA . THR A 1 172 ? 12.292 -6.814 -7.393 1.00 96.19 172 THR A CA 1
ATOM 1216 C C . THR A 1 172 ? 12.389 -5.418 -6.795 1.00 96.19 172 THR A C 1
ATOM 1218 O O . THR A 1 172 ? 12.002 -5.279 -5.640 1.00 96.19 172 THR A O 1
ATOM 1221 N N . PRO A 1 173 ? 12.869 -4.393 -7.520 1.00 98.25 173 PRO A N 1
ATOM 1222 C CA . PRO A 1 173 ? 12.912 -3.032 -7.003 1.00 98.25 173 PRO A CA 1
ATOM 1223 C C . PRO A 1 173 ? 11.562 -2.576 -6.431 1.00 98.25 173 PRO A C 1
ATOM 1225 O O . PRO A 1 173 ? 10.535 -2.686 -7.108 1.00 98.25 173 PRO A O 1
ATOM 1228 N N . PHE A 1 174 ? 11.570 -2.056 -5.204 1.00 98.25 174 PHE A N 1
ATOM 1229 C CA . PHE A 1 174 ? 10.410 -1.458 -4.546 1.00 98.25 174 PHE A CA 1
ATOM 1230 C C . PHE A 1 174 ? 10.715 -0.032 -4.089 1.00 98.25 174 PHE A C 1
ATOM 1232 O O . PHE A 1 174 ? 11.705 0.220 -3.401 1.00 98.25 174 PHE A O 1
ATOM 1239 N N . LEU A 1 175 ? 9.789 0.865 -4.406 1.00 98.81 175 LEU A N 1
ATOM 1240 C CA . LEU A 1 175 ? 9.606 2.134 -3.722 1.00 98.81 175 LEU A CA 1
ATOM 1241 C C . LEU A 1 175 ? 8.328 2.025 -2.894 1.00 98.81 175 LEU A C 1
ATOM 1243 O O . LEU A 1 175 ? 7.258 1.783 -3.451 1.00 98.81 175 LEU A O 1
ATOM 1247 N N . MET A 1 176 ? 8.432 2.189 -1.579 1.00 98.81 176 MET A N 1
ATOM 1248 C CA . MET A 1 176 ? 7.270 2.361 -0.712 1.00 98.81 176 MET A CA 1
ATOM 1249 C C . MET A 1 176 ? 7.202 3.778 -0.170 1.00 98.81 176 MET A C 1
ATOM 1251 O O . MET A 1 176 ? 8.234 4.403 0.059 1.00 98.81 176 MET A O 1
ATOM 1255 N N . THR A 1 177 ? 5.992 4.253 0.104 1.00 98.75 177 THR A N 1
ATOM 1256 C CA . THR A 1 177 ? 5.798 5.492 0.857 1.00 98.75 177 THR A CA 1
ATOM 1257 C C . THR A 1 177 ? 4.723 5.342 1.920 1.00 98.75 177 THR A C 1
ATOM 1259 O O . THR A 1 177 ? 3.814 4.510 1.814 1.00 98.75 177 THR A O 1
ATOM 1262 N N . GLU A 1 178 ? 4.815 6.177 2.946 1.00 98.62 178 GLU A N 1
ATOM 1263 C CA . GLU A 1 178 ? 3.743 6.384 3.908 1.00 98.62 178 GLU A CA 1
ATOM 1264 C C . GLU A 1 178 ? 3.571 7.857 4.253 1.00 98.62 178 GLU A C 1
ATOM 1266 O O . GLU A 1 178 ? 4.476 8.668 4.076 1.00 98.62 178 GLU A O 1
ATOM 1271 N N . VAL A 1 179 ? 2.414 8.176 4.820 1.00 98.50 179 VAL A N 1
ATOM 1272 C CA . VAL A 1 179 ? 2.163 9.444 5.500 1.00 98.50 179 VAL A CA 1
ATOM 1273 C C . VAL A 1 179 ? 2.033 9.164 6.991 1.00 98.50 179 VAL A C 1
ATOM 1275 O O . VAL A 1 179 ? 1.365 8.210 7.393 1.00 98.50 179 VAL A O 1
ATOM 1278 N N . GLU A 1 180 ? 2.676 9.983 7.815 1.00 98.38 180 GLU A N 1
ATOM 1279 C CA . GLU A 1 180 ? 2.586 9.905 9.267 1.00 98.38 180 GLU A CA 1
ATOM 1280 C C . GLU A 1 180 ? 1.140 10.102 9.740 1.00 98.38 180 GLU A C 1
ATOM 1282 O O . GLU A 1 180 ? 0.482 11.090 9.416 1.00 98.38 180 GLU A O 1
ATOM 1287 N N . GLY A 1 181 ? 0.649 9.162 10.549 1.00 96.81 181 GLY A N 1
ATOM 1288 C CA . GLY A 1 181 ? -0.692 9.247 11.121 1.00 96.81 181 GLY A CA 1
ATOM 1289 C C . GLY A 1 181 ? -1.806 8.981 10.109 1.00 96.81 181 GLY A C 1
ATOM 1290 O O . GLY A 1 181 ? -2.943 9.404 10.334 1.00 96.81 181 GLY A O 1
ATOM 1291 N N . ASP A 1 182 ? -1.499 8.288 9.009 1.00 97.62 182 ASP A N 1
ATOM 1292 C CA . ASP A 1 182 ? -2.482 7.846 8.023 1.00 97.62 182 ASP A CA 1
ATOM 1293 C C . ASP A 1 182 ? -3.623 7.064 8.702 1.00 97.62 182 ASP A C 1
ATOM 1295 O O . ASP A 1 182 ? -3.430 6.040 9.363 1.00 97.62 182 ASP A O 1
ATOM 1299 N N . LYS A 1 183 ? -4.835 7.607 8.566 1.00 96.31 183 LYS A N 1
ATOM 1300 C CA . LYS A 1 183 ? -6.050 7.112 9.224 1.00 96.31 183 LYS A CA 1
ATOM 1301 C C . LYS A 1 183 ? -6.718 5.982 8.457 1.00 96.31 183 LYS A C 1
ATOM 1303 O O . LYS A 1 183 ? -7.456 5.199 9.060 1.00 96.31 183 LYS A O 1
ATOM 1308 N N . THR A 1 184 ? -6.443 5.888 7.160 1.00 97.19 184 THR A N 1
ATOM 1309 C CA . THR A 1 184 ? -7.041 4.903 6.268 1.00 97.19 184 THR A CA 1
ATOM 1310 C C . THR A 1 184 ? -6.205 3.632 6.291 1.00 97.19 184 THR A C 1
ATOM 1312 O O . THR A 1 184 ? -6.729 2.565 6.618 1.00 97.19 184 THR A O 1
ATOM 1315 N N . VAL A 1 185 ? -4.901 3.755 6.024 1.00 98.12 185 VAL A N 1
ATOM 1316 C CA . VAL A 1 185 ? -3.931 2.660 6.116 1.00 98.12 185 VAL A CA 1
ATOM 1317 C C . VAL A 1 185 ? -2.936 2.978 7.234 1.00 98.12 185 VAL A C 1
ATOM 1319 O O . VAL A 1 185 ? -2.023 3.770 7.018 1.00 98.12 185 VAL A O 1
ATOM 1322 N N . PRO A 1 186 ? -3.086 2.379 8.428 1.00 97.94 186 PRO A N 1
ATOM 1323 C CA . PRO A 1 186 ? -2.244 2.717 9.569 1.00 97.94 186 PRO A CA 1
ATOM 1324 C C . PRO A 1 186 ? -0.769 2.371 9.322 1.00 97.94 186 PRO A C 1
ATOM 1326 O O . PRO A 1 186 ? -0.454 1.305 8.784 1.00 97.94 186 PRO A O 1
ATOM 1329 N N . ASN A 1 187 ? 0.142 3.229 9.795 1.00 98.38 187 ASN A N 1
ATOM 1330 C CA . ASN A 1 187 ? 1.587 2.964 9.739 1.00 98.38 187 ASN A CA 1
ATOM 1331 C C . ASN A 1 187 ? 1.939 1.678 10.517 1.00 98.38 187 ASN A C 1
ATOM 1333 O O . ASN A 1 187 ? 2.674 0.833 10.013 1.00 98.38 187 ASN A O 1
ATOM 1337 N N . ASN A 1 188 ? 1.327 1.487 11.697 1.00 97.94 188 ASN A N 1
ATOM 1338 C CA . ASN A 1 188 ? 1.386 0.276 12.526 1.00 97.94 188 ASN A CA 1
ATOM 1339 C C . ASN A 1 188 ? 0.076 0.059 13.296 1.00 97.94 188 ASN A C 1
ATOM 1341 O O . ASN A 1 188 ? -0.647 1.013 13.585 1.00 97.94 188 ASN A O 1
ATOM 1345 N N . VAL A 1 189 ? -0.171 -1.175 13.745 1.00 96.00 189 VAL A N 1
ATOM 1346 C CA . VAL A 1 189 ? -1.288 -1.513 14.643 1.00 96.00 189 VAL A CA 1
ATOM 1347 C C . VAL A 1 189 ? -0.758 -2.091 15.959 1.00 96.00 189 VAL A C 1
ATOM 1349 O O . VAL A 1 189 ? -0.140 -3.152 15.978 1.00 96.00 189 VAL A O 1
ATOM 1352 N N . ALA A 1 190 ? -1.039 -1.428 17.087 1.00 90.62 190 ALA A N 1
ATOM 1353 C CA . ALA A 1 190 ? -0.440 -1.744 18.395 1.00 90.62 190 ALA A CA 1
ATOM 1354 C C . ALA A 1 190 ? -0.588 -3.216 18.837 1.00 90.62 190 ALA A C 1
ATOM 1356 O O . ALA A 1 190 ? 0.344 -3.794 19.388 1.00 90.62 190 ALA A O 1
ATOM 1357 N N . ASN A 1 191 ? -1.742 -3.835 18.564 1.00 87.31 191 ASN A N 1
ATOM 1358 C CA . ASN A 1 191 ? -2.037 -5.222 18.949 1.00 87.31 191 ASN A CA 1
ATOM 1359 C C . ASN A 1 191 ? -1.800 -6.239 17.816 1.00 87.31 191 ASN A C 1
ATOM 1361 O O . ASN A 1 191 ? -2.144 -7.410 17.961 1.00 87.31 191 ASN A O 1
ATOM 1365 N N . ALA A 1 192 ? -1.231 -5.808 16.688 1.00 93.44 192 ALA A N 1
ATOM 1366 C CA . ALA A 1 192 ? -0.943 -6.652 15.535 1.00 93.44 192 ALA A CA 1
ATOM 1367 C C . ALA A 1 192 ? 0.405 -6.232 14.913 1.00 93.44 192 ALA A C 1
ATOM 1369 O O . ALA A 1 192 ? 0.431 -5.446 13.969 1.00 93.44 192 ALA A O 1
ATOM 1370 N N . PRO A 1 193 ? 1.541 -6.769 15.403 1.00 94.44 193 PRO A N 1
ATOM 1371 C CA . PRO A 1 193 ? 2.888 -6.268 15.086 1.00 94.44 193 PRO A CA 1
ATOM 1372 C C . PRO A 1 193 ? 3.317 -6.436 13.620 1.00 94.44 193 PRO A C 1
ATOM 1374 O O . PRO A 1 193 ? 4.368 -5.945 13.221 1.00 94.44 193 PRO A O 1
ATOM 1377 N N . PHE A 1 194 ? 2.534 -7.163 12.826 1.00 95.56 194 PHE A N 1
ATOM 1378 C CA . PHE A 1 194 ? 2.769 -7.381 11.401 1.00 95.56 194 PHE A CA 1
ATOM 1379 C C . PHE A 1 194 ? 1.831 -6.558 10.508 1.00 95.56 194 PHE A C 1
ATOM 1381 O O . PHE A 1 194 ? 1.928 -6.652 9.288 1.00 95.56 194 PHE A O 1
ATOM 1388 N N . ALA A 1 195 ? 0.912 -5.788 11.097 1.00 97.00 195 ALA A N 1
ATOM 1389 C CA . ALA A 1 195 ? -0.104 -5.035 10.379 1.00 97.00 195 ALA A CA 1
ATOM 1390 C C . ALA A 1 195 ? 0.258 -3.559 10.236 1.00 97.00 195 ALA A C 1
ATOM 1392 O O . ALA A 1 195 ? 0.636 -2.903 11.208 1.00 97.00 195 ALA A O 1
ATOM 1393 N N . GLY A 1 196 ? 0.080 -3.054 9.016 1.00 98.19 196 GLY A N 1
ATOM 1394 C CA . GLY A 1 196 ? 0.381 -1.677 8.637 1.00 98.19 196 GLY A CA 1
ATOM 1395 C C . GLY A 1 196 ? 1.449 -1.566 7.552 1.00 98.19 196 GLY A C 1
ATOM 1396 O O . GLY A 1 196 ? 1.896 -2.570 6.981 1.00 98.19 196 GLY A O 1
ATOM 1397 N N . THR A 1 197 ? 1.824 -0.326 7.257 1.00 98.69 197 THR A N 1
ATOM 1398 C CA . THR A 1 197 ? 2.818 0.028 6.235 1.00 98.69 197 THR A CA 1
ATOM 1399 C C . THR A 1 197 ? 4.248 -0.278 6.684 1.00 98.69 197 THR A C 1
ATOM 1401 O O . THR A 1 197 ? 4.982 -0.957 5.963 1.00 98.69 197 THR A O 1
ATOM 1404 N N . GLU A 1 198 ? 4.634 0.137 7.896 1.00 98.62 198 GLU A N 1
ATOM 1405 C CA . GLU A 1 198 ? 6.003 -0.024 8.405 1.00 98.62 198 GLU A CA 1
ATOM 1406 C C . GLU A 1 198 ? 6.401 -1.507 8.586 1.00 98.62 198 GLU A C 1
ATOM 1408 O O . GLU A 1 198 ? 7.500 -1.883 8.162 1.00 98.62 198 GLU A O 1
ATOM 1413 N N . PRO A 1 199 ? 5.545 -2.416 9.111 1.00 98.50 199 PRO A N 1
ATOM 1414 C CA . PRO A 1 199 ? 5.905 -3.830 9.215 1.00 98.50 199 PRO A CA 1
ATOM 1415 C C . PRO A 1 199 ? 6.122 -4.493 7.853 1.00 98.50 199 PRO A C 1
ATOM 1417 O O . PRO A 1 199 ? 7.002 -5.349 7.720 1.00 98.50 199 PRO A O 1
ATOM 1420 N N . LEU A 1 200 ? 5.349 -4.098 6.834 1.00 98.62 200 LEU A N 1
ATOM 1421 C CA . LEU A 1 200 ? 5.529 -4.583 5.467 1.00 98.62 200 LEU A CA 1
ATOM 1422 C C . LEU A 1 200 ? 6.853 -4.081 4.875 1.00 98.62 200 LEU A C 1
ATOM 1424 O O . LEU A 1 200 ? 7.636 -4.896 4.386 1.00 98.62 200 LEU A O 1
ATOM 1428 N N . ALA A 1 201 ? 7.133 -2.777 4.973 1.00 98.62 201 ALA A N 1
ATOM 1429 C CA . ALA A 1 201 ? 8.385 -2.184 4.497 1.00 98.62 201 ALA A CA 1
ATOM 1430 C C . ALA A 1 201 ? 9.608 -2.838 5.162 1.00 98.62 201 ALA A C 1
ATOM 1432 O O . ALA A 1 201 ? 10.570 -3.220 4.491 1.00 98.62 201 ALA A O 1
ATOM 1433 N N . LYS A 1 202 ? 9.526 -3.080 6.475 1.00 98.31 202 LYS A N 1
ATOM 1434 C CA . LYS A 1 202 ? 10.554 -3.798 7.233 1.00 98.31 202 LYS A CA 1
ATOM 1435 C C . LYS A 1 202 ? 10.742 -5.235 6.752 1.00 98.31 202 LYS A C 1
ATOM 1437 O O . LYS A 1 202 ? 11.879 -5.684 6.626 1.00 98.31 202 LYS A O 1
ATOM 1442 N N . LYS A 1 203 ? 9.657 -5.970 6.476 1.00 97.88 203 LYS A N 1
ATOM 1443 C CA . LYS A 1 203 ? 9.738 -7.346 5.952 1.00 97.88 203 LYS A CA 1
ATOM 1444 C C . LYS A 1 203 ? 10.393 -7.398 4.569 1.00 97.88 203 LYS A C 1
ATOM 1446 O O . LYS A 1 203 ? 11.121 -8.345 4.286 1.00 97.88 203 LYS A O 1
ATOM 1451 N N . LEU A 1 204 ? 10.163 -6.381 3.742 1.00 98.19 204 LEU A N 1
ATOM 1452 C CA . LEU A 1 204 ? 10.794 -6.222 2.430 1.00 98.19 204 LEU A CA 1
ATOM 1453 C C . LEU A 1 204 ? 12.254 -5.736 2.512 1.00 98.19 204 LEU A C 1
ATOM 1455 O O . LEU A 1 204 ? 12.949 -5.739 1.499 1.00 98.19 204 LEU A O 1
ATOM 1459 N N . GLY A 1 205 ? 12.735 -5.351 3.700 1.00 97.75 205 GLY A N 1
ATOM 1460 C CA . GLY A 1 205 ? 14.101 -4.870 3.908 1.00 97.75 205 GLY A CA 1
ATOM 1461 C C . GLY A 1 205 ? 14.358 -3.489 3.304 1.00 97.75 205 GLY A C 1
ATOM 1462 O O . GLY A 1 205 ? 15.476 -3.217 2.868 1.00 97.75 205 GLY A O 1
ATOM 1463 N N . LEU A 1 206 ? 13.331 -2.637 3.233 1.00 98.44 206 LEU A N 1
ATOM 1464 C CA . LEU A 1 206 ? 13.458 -1.301 2.655 1.00 98.44 206 LEU A CA 1
ATOM 1465 C C . LEU A 1 206 ? 14.233 -0.355 3.582 1.00 98.44 206 LEU A C 1
ATOM 1467 O O . LEU A 1 206 ? 14.192 -0.474 4.805 1.00 98.44 206 LEU A O 1
ATOM 1471 N N . THR A 1 207 ? 14.940 0.595 2.977 1.00 98.38 207 THR A N 1
ATOM 1472 C CA . THR A 1 207 ? 15.668 1.660 3.673 1.00 98.38 207 THR A CA 1
ATOM 1473 C C . THR A 1 207 ? 14.711 2.800 3.989 1.00 98.38 207 THR A C 1
ATOM 1475 O O . THR A 1 207 ? 14.150 3.392 3.071 1.00 98.38 207 THR A O 1
ATOM 1478 N N . GLU A 1 208 ? 14.534 3.100 5.274 1.00 98.50 208 GLU A N 1
ATOM 1479 C CA . GLU A 1 208 ? 13.749 4.247 5.739 1.00 98.50 208 GLU A CA 1
ATOM 1480 C C . GLU A 1 208 ? 14.408 5.564 5.313 1.00 98.50 208 GLU A C 1
ATOM 1482 O O . GLU A 1 208 ? 15.583 5.807 5.614 1.00 98.50 208 GLU A O 1
ATOM 1487 N N . VAL A 1 209 ? 13.627 6.405 4.635 1.00 98.69 209 VAL A N 1
ATOM 1488 C CA . VAL A 1 209 ? 13.995 7.751 4.198 1.00 98.69 209 VAL A CA 1
ATOM 1489 C C . VAL A 1 209 ? 13.059 8.752 4.875 1.00 98.69 209 VAL A C 1
ATOM 1491 O O . VAL A 1 209 ? 11.852 8.748 4.634 1.00 98.69 209 VAL A O 1
ATOM 1494 N N . ASN A 1 210 ? 13.608 9.590 5.750 1.00 98.44 210 ASN A N 1
ATOM 1495 C CA . ASN A 1 210 ? 12.874 10.554 6.574 1.00 98.44 210 ASN A CA 1
ATOM 1496 C C . ASN A 1 210 ? 13.758 11.769 6.925 1.00 98.44 210 ASN A C 1
ATOM 1498 O O . ASN A 1 210 ? 14.880 11.896 6.429 1.00 98.44 210 ASN A O 1
ATOM 1502 N N . SER A 1 211 ? 13.282 12.678 7.780 1.00 97.31 211 SER A N 1
ATOM 1503 C CA . SER A 1 211 ? 14.013 13.902 8.143 1.00 97.31 211 SER A CA 1
ATOM 1504 C C . SER A 1 211 ? 15.356 13.651 8.846 1.00 97.31 211 SER A C 1
ATOM 1506 O O . SER A 1 211 ? 16.244 14.506 8.801 1.00 97.31 211 SER A O 1
ATOM 1508 N N . LEU A 1 212 ? 15.536 12.482 9.474 1.00 96.81 212 LEU A N 1
ATOM 1509 C CA . LEU A 1 212 ? 16.776 12.080 10.147 1.00 96.81 212 LEU A CA 1
ATOM 1510 C C . LEU A 1 212 ? 17.728 11.304 9.228 1.00 96.81 212 LEU A C 1
ATOM 1512 O O . LEU A 1 212 ? 18.938 11.302 9.465 1.00 96.81 212 LEU A O 1
ATOM 1516 N N . ASN A 1 213 ? 17.200 10.653 8.191 1.00 96.06 213 ASN A N 1
ATOM 1517 C CA . ASN A 1 213 ? 17.968 9.940 7.179 1.00 96.06 213 ASN A CA 1
ATOM 1518 C C . ASN A 1 213 ? 17.392 10.197 5.785 1.00 96.06 213 ASN A C 1
ATOM 1520 O O . ASN A 1 213 ? 16.444 9.541 5.371 1.00 96.06 213 ASN A O 1
ATOM 1524 N N . THR A 1 214 ? 18.001 11.105 5.031 1.00 95.00 214 THR A N 1
ATOM 1525 C CA . THR A 1 214 ? 17.548 11.446 3.673 1.00 95.00 214 THR A CA 1
ATOM 1526 C C . THR A 1 214 ? 18.225 10.612 2.581 1.00 95.00 214 THR A C 1
ATOM 1528 O O . THR A 1 214 ? 18.013 10.856 1.395 1.00 95.00 214 THR A O 1
ATOM 1531 N N . ALA A 1 215 ? 19.072 9.645 2.949 1.00 96.12 215 ALA A N 1
ATOM 1532 C CA . ALA A 1 215 ? 19.780 8.816 1.983 1.00 96.12 215 ALA A CA 1
ATOM 1533 C C . ALA A 1 215 ? 18.848 7.752 1.387 1.00 96.12 215 ALA A C 1
ATOM 1535 O O . ALA A 1 215 ? 18.413 6.836 2.085 1.00 96.12 215 ALA A O 1
ATOM 1536 N N . VAL A 1 216 ? 18.594 7.851 0.082 1.00 97.69 216 VAL A N 1
ATOM 1537 C CA . VAL A 1 216 ? 17.795 6.870 -0.660 1.00 97.69 216 VAL A CA 1
ATOM 1538 C C . VAL A 1 216 ? 18.606 5.620 -1.000 1.00 97.69 216 VAL A C 1
ATOM 1540 O O . VAL A 1 216 ? 19.804 5.670 -1.289 1.00 97.69 216 VAL A O 1
ATOM 1543 N N . ALA A 1 217 ? 17.922 4.481 -1.020 1.00 97.88 217 ALA A N 1
ATOM 1544 C CA . ALA A 1 217 ? 18.396 3.256 -1.645 1.00 97.88 217 ALA A CA 1
ATOM 1545 C C . ALA A 1 217 ? 17.663 3.078 -2.979 1.00 97.88 217 ALA A C 1
ATOM 1547 O O . ALA A 1 217 ? 16.457 2.828 -2.990 1.00 97.88 217 ALA A O 1
ATOM 1548 N N . ALA A 1 218 ? 18.391 3.174 -4.095 1.00 97.75 218 ALA A N 1
ATOM 1549 C CA . ALA A 1 218 ? 17.819 3.222 -5.444 1.00 97.75 218 ALA A CA 1
ATOM 1550 C C . ALA A 1 218 ? 16.675 2.221 -5.689 1.00 97.75 218 ALA A C 1
ATOM 1552 O O . ALA A 1 218 ? 15.628 2.591 -6.202 1.00 97.75 218 ALA A O 1
ATOM 1553 N N . THR A 1 219 ? 16.835 0.963 -5.281 1.00 98.00 219 THR A N 1
ATOM 1554 C CA . THR A 1 219 ? 15.875 -0.111 -5.589 1.00 98.00 219 THR A CA 1
ATOM 1555 C C . THR A 1 219 ? 15.051 -0.579 -4.388 1.00 98.00 219 THR A C 1
ATOM 1557 O O . THR A 1 219 ? 14.284 -1.530 -4.513 1.00 98.00 219 THR A O 1
ATOM 1560 N N . SER A 1 220 ? 15.209 0.036 -3.216 1.00 98.00 220 SER A N 1
ATOM 1561 C CA . SER A 1 220 ? 14.620 -0.470 -1.970 1.00 98.00 220 SER A CA 1
ATOM 1562 C C . SER A 1 220 ? 14.391 0.649 -0.950 1.00 98.00 220 SER A C 1
ATOM 1564 O O . SER A 1 220 ? 14.858 0.550 0.185 1.00 98.00 220 SER A O 1
ATOM 1566 N N . SER A 1 221 ? 13.732 1.735 -1.354 1.00 98.69 221 SER A N 1
ATOM 1567 C CA . SER A 1 221 ? 13.470 2.891 -0.481 1.00 98.69 221 SER A CA 1
ATOM 1568 C C . SER A 1 221 ? 12.065 2.857 0.109 1.00 98.69 221 SER A C 1
ATOM 1570 O O . SER A 1 221 ? 11.114 2.426 -0.544 1.00 98.69 221 SER A O 1
ATOM 1572 N N . PHE A 1 222 ? 11.944 3.348 1.338 1.00 98.81 222 PHE A N 1
ATOM 1573 C CA . PHE A 1 222 ? 10.689 3.584 2.035 1.00 98.81 222 PHE A CA 1
ATOM 1574 C C . PHE A 1 222 ? 10.642 5.030 2.540 1.00 98.81 222 PHE A C 1
ATOM 1576 O O . PHE A 1 222 ? 11.252 5.346 3.559 1.00 98.81 222 PHE A O 1
ATOM 1583 N N . VAL A 1 223 ? 9.953 5.908 1.809 1.00 98.88 223 VAL A N 1
ATOM 1584 C CA . VAL A 1 223 ? 9.902 7.348 2.102 1.00 98.88 223 VAL A CA 1
ATOM 1585 C C . VAL A 1 223 ? 8.738 7.672 3.038 1.00 98.88 223 VAL A C 1
ATOM 1587 O O . VAL A 1 223 ? 7.592 7.302 2.780 1.00 98.88 223 VAL A O 1
ATOM 1590 N N . GLN A 1 224 ? 9.028 8.362 4.139 1.00 98.81 224 GLN A N 1
ATOM 1591 C CA . GLN A 1 224 ? 8.055 8.687 5.180 1.00 98.81 224 GLN A CA 1
ATOM 1592 C C . GLN A 1 224 ? 7.750 10.187 5.165 1.00 98.81 224 GLN A C 1
ATOM 1594 O O . GLN A 1 224 ? 8.584 11.010 5.548 1.00 98.81 224 GLN A O 1
ATOM 1599 N N . PHE A 1 225 ? 6.538 10.545 4.749 1.00 98.75 225 PHE A N 1
ATOM 1600 C CA . PHE A 1 225 ? 6.049 11.922 4.729 1.00 98.75 225 PHE A CA 1
ATOM 1601 C C . PHE A 1 225 ? 5.422 12.304 6.072 1.00 98.75 225 PHE A C 1
ATOM 1603 O O . PHE A 1 225 ? 4.795 11.473 6.729 1.00 98.75 225 PHE A O 1
ATOM 1610 N N . ASN A 1 226 ? 5.556 13.566 6.481 1.00 98.44 226 ASN A N 1
ATOM 1611 C CA . ASN A 1 226 ? 4.957 14.052 7.727 1.00 98.44 226 ASN A CA 1
ATOM 1612 C C . ASN A 1 226 ? 3.433 14.248 7.626 1.00 98.44 226 ASN A C 1
ATOM 1614 O O . ASN A 1 226 ? 2.843 14.259 6.542 1.00 98.44 226 ASN A O 1
ATOM 1618 N N . ALA A 1 227 ? 2.802 14.456 8.784 1.00 97.19 227 ALA A N 1
ATOM 1619 C CA . ALA A 1 227 ? 1.347 14.502 8.953 1.00 97.19 227 ALA A CA 1
ATOM 1620 C C . ALA A 1 227 ? 0.625 15.720 8.328 1.00 97.19 227 ALA A C 1
ATOM 1622 O O . ALA A 1 227 ? -0.579 15.886 8.534 1.00 97.19 227 ALA A O 1
ATOM 1623 N N . ILE A 1 228 ? 1.325 16.602 7.597 1.00 96.69 228 ILE A N 1
ATOM 1624 C CA . ILE A 1 228 ? 0.661 17.628 6.769 1.00 96.69 228 ILE A CA 1
ATOM 1625 C C . ILE A 1 228 ? -0.008 16.967 5.559 1.00 96.69 228 ILE A C 1
ATOM 1627 O O . ILE A 1 228 ? -1.096 17.382 5.155 1.00 96.69 228 ILE A O 1
ATOM 1631 N N . ALA A 1 229 ? 0.621 15.928 5.004 1.00 96.88 229 ALA A N 1
ATOM 1632 C CA . ALA A 1 229 ? -0.015 15.079 4.013 1.00 96.88 229 ALA A CA 1
ATOM 1633 C C . ALA A 1 229 ? -1.146 14.248 4.639 1.00 96.88 229 ALA A C 1
ATOM 1635 O O . ALA A 1 229 ? -1.296 14.111 5.851 1.00 96.88 229 ALA A O 1
ATOM 1636 N N . SER A 1 230 ? -1.949 13.653 3.771 1.00 95.56 230 SER A N 1
ATOM 1637 C CA . SER A 1 230 ? -3.040 12.745 4.093 1.00 95.56 230 SER A CA 1
ATOM 1638 C C . SER A 1 230 ? -2.934 11.483 3.244 1.00 95.56 230 SER A C 1
ATOM 1640 O O . SER A 1 230 ? -2.190 11.440 2.263 1.00 95.56 230 SER A O 1
ATOM 1642 N N . HIS A 1 231 ? -3.756 10.480 3.553 1.00 96.69 231 HIS A N 1
ATOM 1643 C CA . HIS A 1 231 ? -3.835 9.255 2.761 1.00 96.69 231 HIS A CA 1
ATOM 1644 C C . HIS A 1 231 ? -4.026 9.518 1.258 1.00 96.69 231 HIS A C 1
ATOM 1646 O O . HIS A 1 231 ? -3.456 8.822 0.426 1.00 96.69 231 HIS A O 1
ATOM 1652 N N . SER A 1 232 ? -4.822 10.529 0.892 1.00 95.62 232 SER A N 1
ATOM 1653 C CA . SER A 1 232 ? -5.150 10.826 -0.511 1.00 95.62 232 SER A CA 1
ATOM 1654 C C . SER A 1 232 ? -4.147 11.750 -1.201 1.00 95.62 232 SER A C 1
ATOM 1656 O O . SER A 1 232 ? -4.223 11.891 -2.420 1.00 95.62 232 SER A O 1
ATOM 1658 N N . THR A 1 233 ? -3.201 12.340 -0.462 1.00 97.12 233 THR A N 1
ATOM 1659 C CA . THR A 1 233 ? -2.255 13.343 -0.978 1.00 97.12 233 THR A CA 1
ATOM 1660 C C . THR A 1 233 ? -1.437 12.818 -2.145 1.00 97.12 233 THR A C 1
ATOM 1662 O O . THR A 1 233 ? -1.210 13.561 -3.094 1.00 97.12 233 THR A O 1
ATOM 1665 N N . PHE A 1 234 ? -1.078 11.529 -2.150 1.00 96.81 234 PHE A N 1
ATOM 1666 C CA . PHE A 1 234 ? -0.440 10.904 -3.308 1.00 96.81 234 PHE A CA 1
ATOM 1667 C C . PHE A 1 234 ? -1.268 11.111 -4.587 1.00 96.81 234 PHE A C 1
ATOM 1669 O O . PHE A 1 234 ? -0.738 11.561 -5.597 1.00 96.81 234 PHE A O 1
ATOM 1676 N N . ALA A 1 235 ? -2.575 10.834 -4.546 1.00 95.00 235 ALA A N 1
ATOM 1677 C CA . ALA A 1 235 ? -3.456 10.929 -5.708 1.00 95.00 235 ALA A CA 1
ATOM 1678 C C . ALA A 1 235 ? -3.822 12.379 -6.060 1.00 95.00 235 ALA A C 1
ATOM 1680 O O . ALA A 1 235 ? -3.865 12.743 -7.235 1.00 95.00 235 ALA A O 1
ATOM 1681 N N . SER A 1 236 ? -4.087 13.207 -5.052 1.00 94.88 236 SER A N 1
ATOM 1682 C CA . SER A 1 236 ? -4.402 14.624 -5.220 1.00 94.88 236 SER A CA 1
ATOM 1683 C C . SER A 1 236 ? -4.186 15.381 -3.911 1.00 94.88 236 SER A C 1
ATOM 1685 O O . SER A 1 236 ? -4.559 14.841 -2.865 1.00 94.88 236 SER A O 1
ATOM 1687 N N . PRO A 1 237 ? -3.713 16.640 -3.945 1.00 93.00 237 PRO A N 1
ATOM 1688 C CA . PRO A 1 23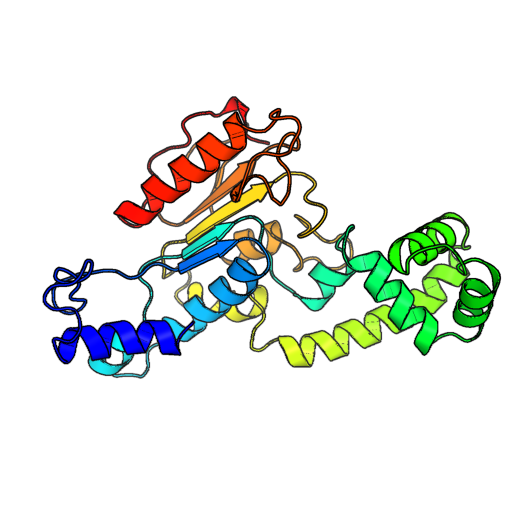7 ? -3.679 17.481 -2.756 1.00 93.00 237 PRO A CA 1
ATOM 1689 C C . PRO A 1 237 ? -5.063 17.593 -2.112 1.00 93.00 237 PRO A C 1
ATOM 1691 O O . PRO A 1 237 ? -6.095 17.581 -2.791 1.00 93.00 237 PRO A O 1
ATOM 1694 N N . SER A 1 238 ? -5.084 17.748 -0.797 1.00 84.38 238 SER A N 1
ATOM 1695 C CA . SER A 1 238 ? -6.292 18.053 -0.047 1.00 84.38 238 SER A CA 1
ATOM 1696 C C . SER A 1 238 ? -6.903 19.393 -0.483 1.00 84.38 238 SER A C 1
ATOM 1698 O O . SER A 1 238 ? -6.237 20.282 -1.019 1.00 84.38 238 SER A O 1
ATOM 1700 N N . GLY A 1 239 ? -8.193 19.588 -0.197 1.00 69.56 239 GLY A N 1
ATOM 1701 C CA . GLY A 1 239 ? -8.902 20.824 -0.551 1.00 69.56 239 GLY A CA 1
ATOM 1702 C C . GLY A 1 239 ? -8.363 22.100 0.117 1.00 69.56 239 GLY A C 1
ATOM 1703 O O . GLY A 1 239 ? -8.754 23.194 -0.283 1.00 69.56 239 GLY A O 1
ATOM 1704 N N . THR A 1 240 ? -7.483 21.989 1.120 1.00 76.81 240 THR A N 1
ATOM 1705 C CA . THR A 1 240 ? -6.834 23.135 1.783 1.00 76.81 240 THR A CA 1
ATOM 1706 C C . THR A 1 240 ? -5.520 23.546 1.115 1.00 76.81 240 THR A C 1
ATOM 1708 O O . THR A 1 240 ? -4.986 24.600 1.456 1.00 76.81 240 THR A O 1
ATOM 1711 N N . LEU A 1 241 ? -5.009 22.742 0.170 1.00 83.81 241 LEU A N 1
ATOM 1712 C CA . LEU A 1 241 ? -3.735 22.920 -0.539 1.00 83.81 241 LEU A CA 1
ATOM 1713 C C . LEU A 1 241 ? -2.482 22.966 0.359 1.00 83.81 241 LEU A C 1
ATOM 1715 O O . LEU A 1 241 ? -1.396 23.285 -0.126 1.00 83.81 241 LEU A O 1
ATOM 1719 N N . ALA A 1 242 ? -2.599 22.640 1.650 1.00 93.06 242 ALA A N 1
ATOM 1720 C CA . ALA A 1 242 ? -1.469 22.643 2.584 1.00 93.06 242 ALA A CA 1
ATOM 1721 C C . ALA A 1 242 ? -0.416 21.567 2.252 1.00 93.06 242 ALA A C 1
ATOM 1723 O O . ALA A 1 242 ? 0.753 21.715 2.589 1.00 93.06 242 ALA A O 1
ATOM 1724 N N . ASP A 1 243 ? -0.838 20.515 1.557 1.00 96.50 243 ASP A N 1
ATOM 1725 C CA . ASP A 1 243 ? -0.076 19.326 1.185 1.00 96.50 243 ASP A CA 1
ATOM 1726 C C . ASP A 1 243 ? 0.337 19.315 -0.299 1.00 96.50 243 ASP A C 1
ATOM 1728 O O . ASP A 1 243 ? 0.709 18.276 -0.841 1.00 96.50 243 ASP A O 1
ATOM 1732 N N . VAL A 1 244 ? 0.280 20.464 -0.987 1.00 97.00 244 VAL A N 1
ATOM 1733 C CA . VAL A 1 244 ? 0.680 20.564 -2.404 1.00 97.00 244 VAL A CA 1
ATOM 1734 C C . VAL A 1 244 ? 2.152 20.208 -2.606 1.00 97.00 244 VAL A C 1
ATOM 1736 O O . VAL A 1 244 ? 2.472 19.528 -3.579 1.00 97.00 244 VAL A O 1
ATOM 1739 N N . ASN A 1 245 ? 3.038 20.625 -1.696 1.00 97.75 245 ASN A N 1
ATOM 1740 C CA . ASN A 1 245 ? 4.458 20.278 -1.784 1.00 97.75 245 ASN A CA 1
ATOM 1741 C C . ASN A 1 245 ? 4.669 18.772 -1.586 1.00 97.75 245 ASN A C 1
ATOM 1743 O O . ASN A 1 245 ? 5.405 18.163 -2.353 1.00 97.75 245 ASN A O 1
ATOM 1747 N N . HIS A 1 246 ? 3.955 18.154 -0.639 1.00 98.25 246 HIS A N 1
ATO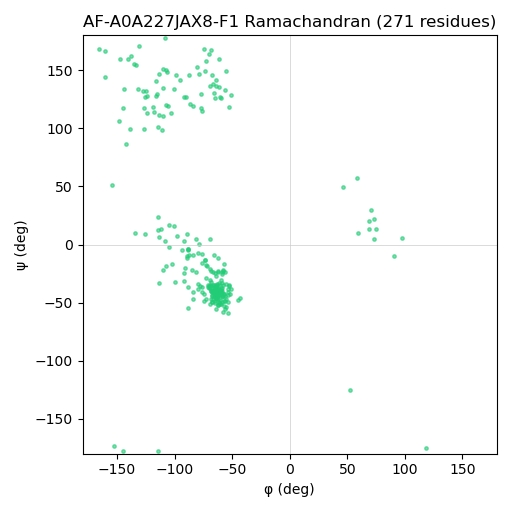M 1748 C CA . HIS A 1 246 ? 3.979 16.703 -0.433 1.00 98.25 246 HIS A CA 1
ATOM 1749 C C . HIS A 1 246 ? 3.509 15.954 -1.674 1.00 98.25 246 HIS A C 1
ATOM 1751 O O . HIS A 1 246 ? 4.186 15.038 -2.121 1.00 98.25 246 HIS A O 1
ATOM 1757 N N . HIS A 1 247 ? 2.386 16.366 -2.267 1.00 97.88 247 HIS A N 1
ATOM 1758 C CA . HIS A 1 247 ? 1.901 15.775 -3.513 1.00 97.88 247 HIS A CA 1
ATOM 1759 C C . HIS A 1 247 ? 2.932 15.911 -4.641 1.00 97.88 247 HIS A C 1
ATOM 1761 O O . HIS A 1 247 ? 3.190 14.947 -5.360 1.00 97.88 247 HIS A O 1
ATOM 1767 N N . ALA A 1 248 ? 3.530 17.095 -4.800 1.00 98.19 248 ALA A N 1
ATOM 1768 C CA . ALA A 1 248 ? 4.537 17.335 -5.826 1.00 98.19 248 ALA A CA 1
ATOM 1769 C C . ALA A 1 248 ? 5.773 16.442 -5.637 1.00 98.19 248 ALA A C 1
ATOM 1771 O O . ALA A 1 248 ? 6.240 15.855 -6.613 1.00 98.19 248 ALA A O 1
ATOM 1772 N N . GLU A 1 249 ? 6.258 16.301 -4.403 1.00 98.38 249 GLU A N 1
ATOM 1773 C CA . GLU A 1 249 ? 7.390 15.431 -4.077 1.00 98.38 249 GLU A CA 1
ATOM 1774 C C . GLU A 1 249 ? 7.046 13.954 -4.318 1.00 98.38 249 GLU A C 1
ATOM 1776 O O . GLU A 1 249 ? 7.732 13.292 -5.091 1.00 98.38 249 GLU A O 1
ATOM 1781 N N . MET A 1 250 ? 5.912 13.467 -3.799 1.00 98.50 250 MET A N 1
ATOM 1782 C CA . MET A 1 250 ? 5.427 12.097 -4.028 1.00 98.50 250 MET A CA 1
ATOM 1783 C C . MET A 1 250 ? 5.330 11.747 -5.523 1.00 98.50 250 MET A C 1
ATOM 1785 O O . MET A 1 250 ? 5.704 10.653 -5.951 1.00 98.50 250 MET A O 1
ATOM 1789 N N . GLN A 1 251 ? 4.815 12.669 -6.346 1.00 98.31 251 GLN A N 1
ATOM 1790 C CA . GLN A 1 251 ? 4.718 12.464 -7.792 1.00 98.31 251 GLN A CA 1
ATOM 1791 C C . GLN A 1 251 ? 6.086 12.497 -8.476 1.00 98.31 251 GLN A C 1
ATOM 1793 O O . GLN A 1 251 ? 6.301 11.749 -9.432 1.00 98.31 251 GLN A O 1
ATOM 1798 N N . LYS A 1 252 ? 7.011 13.333 -7.996 1.00 98.31 252 LYS A N 1
ATOM 1799 C CA . LYS A 1 252 ? 8.372 13.423 -8.527 1.00 98.31 252 LYS A CA 1
ATOM 1800 C C . LYS A 1 252 ? 9.172 12.156 -8.237 1.00 98.31 252 LYS A C 1
ATOM 1802 O O . LYS A 1 252 ? 9.714 11.591 -9.182 1.00 98.31 252 LYS A O 1
ATOM 1807 N N . GLU A 1 253 ? 9.179 11.682 -6.994 1.00 98.38 253 GLU A N 1
ATOM 1808 C CA . GLU A 1 253 ? 9.822 10.421 -6.599 1.00 98.38 253 GLU A CA 1
ATOM 1809 C C . GLU A 1 253 ? 9.279 9.245 -7.417 1.00 98.38 253 GLU A C 1
ATOM 1811 O O . GLU A 1 253 ? 10.025 8.413 -7.929 1.00 98.38 253 GLU A O 1
ATOM 1816 N N . ASN A 1 254 ? 7.957 9.193 -7.597 1.00 98.00 254 ASN A N 1
ATOM 1817 C CA . ASN A 1 254 ? 7.331 8.139 -8.378 1.00 98.00 254 ASN A CA 1
ATOM 1818 C C . ASN A 1 254 ? 7.669 8.238 -9.874 1.00 98.00 254 ASN A C 1
ATOM 1820 O O . ASN A 1 254 ? 7.896 7.216 -10.517 1.00 98.00 254 ASN A O 1
ATOM 1824 N N . ALA A 1 255 ? 7.702 9.443 -10.447 1.00 97.94 255 ALA A N 1
ATOM 1825 C CA . ALA A 1 255 ? 8.111 9.632 -11.834 1.00 97.94 255 ALA A CA 1
ATOM 1826 C C . ALA A 1 255 ? 9.571 9.212 -12.044 1.00 97.94 255 ALA A C 1
ATOM 1828 O O . ALA A 1 255 ? 9.842 8.496 -13.004 1.00 97.94 255 ALA A O 1
ATOM 1829 N N . ASP A 1 256 ? 10.468 9.608 -11.141 1.00 98.19 256 ASP A N 1
ATOM 1830 C CA . ASP A 1 256 ? 11.880 9.221 -11.134 1.00 98.19 256 ASP A CA 1
ATOM 1831 C C . ASP A 1 256 ? 12.028 7.692 -11.076 1.00 98.19 256 ASP A C 1
ATOM 1833 O O . ASP A 1 256 ? 12.477 7.071 -12.040 1.00 98.19 256 ASP A O 1
ATOM 1837 N N . PHE A 1 257 ? 11.461 7.058 -10.045 1.00 98.62 257 PHE A N 1
ATOM 1838 C CA . PHE A 1 257 ? 11.510 5.607 -9.872 1.00 98.62 257 PHE A CA 1
ATOM 1839 C C . PHE A 1 257 ? 10.904 4.828 -11.046 1.00 98.62 257 PHE A C 1
ATOM 1841 O O . PHE A 1 257 ? 11.418 3.786 -11.464 1.00 98.62 257 PHE A O 1
ATOM 1848 N N . LEU A 1 258 ? 9.793 5.302 -11.617 1.00 96.94 258 LEU A N 1
ATOM 1849 C CA . LEU A 1 258 ? 9.146 4.619 -12.733 1.00 96.94 258 LEU A CA 1
ATOM 1850 C C . LEU A 1 258 ? 9.894 4.761 -14.061 1.00 96.94 258 LEU A C 1
ATOM 1852 O O . LEU A 1 258 ? 9.589 3.999 -14.985 1.00 96.94 258 LEU A O 1
ATOM 1856 N N . MET A 1 259 ? 10.864 5.667 -14.197 1.00 95.50 259 MET A N 1
ATOM 1857 C CA . MET A 1 259 ? 11.658 5.756 -15.424 1.00 95.50 259 MET A CA 1
ATOM 1858 C C . MET A 1 259 ? 12.572 4.538 -15.565 1.00 95.50 259 MET A C 1
ATOM 1860 O O . MET A 1 259 ? 12.496 3.829 -16.574 1.00 95.50 259 MET A O 1
ATOM 1864 N N . ASP A 1 260 ? 13.350 4.211 -14.537 1.00 95.69 260 ASP A N 1
ATOM 1865 C CA . ASP A 1 260 ? 14.438 3.229 -14.623 1.00 95.69 260 ASP A CA 1
ATOM 1866 C C . ASP A 1 260 ? 14.493 2.212 -13.463 1.00 95.69 260 ASP A C 1
ATOM 1868 O O . ASP A 1 260 ? 15.395 1.372 -13.425 1.00 95.69 260 ASP A O 1
ATOM 1872 N N . ASN A 1 261 ? 13.458 2.171 -12.613 1.00 97.81 261 ASN A N 1
ATOM 1873 C CA . ASN A 1 261 ? 13.366 1.357 -11.389 1.00 97.81 261 ASN A CA 1
ATOM 1874 C C . ASN A 1 261 ? 14.319 1.804 -10.267 1.00 97.81 261 ASN A C 1
ATOM 1876 O O . ASN A 1 261 ? 14.623 0.993 -9.386 1.00 97.81 261 ASN A O 1
ATOM 1880 N N . ALA A 1 262 ? 14.810 3.045 -10.306 1.00 98.31 262 ALA A N 1
ATOM 1881 C CA . ALA A 1 262 ? 15.695 3.597 -9.297 1.00 98.31 262 ALA A CA 1
ATOM 1882 C C . ALA A 1 262 ? 15.170 4.936 -8.765 1.00 98.31 262 ALA A C 1
ATOM 1884 O O . ALA A 1 262 ? 14.824 5.820 -9.535 1.00 98.31 262 ALA A O 1
ATOM 1885 N N . LEU A 1 263 ? 15.134 5.092 -7.441 1.00 98.56 263 LEU A N 1
ATOM 1886 C CA . LEU A 1 263 ? 14.955 6.394 -6.806 1.00 98.56 263 LEU A CA 1
ATOM 1887 C C . LEU A 1 263 ? 16.326 7.064 -6.660 1.00 98.56 263 LEU A C 1
ATOM 1889 O O . LEU A 1 263 ? 17.226 6.516 -6.018 1.00 98.56 263 LEU A O 1
ATOM 1893 N N . SER A 1 264 ? 16.475 8.237 -7.254 1.00 97.88 264 SER A N 1
ATOM 1894 C CA . SER A 1 264 ? 17.711 9.012 -7.306 1.00 97.88 264 SER A CA 1
ATOM 1895 C C . SER A 1 264 ? 17.902 9.866 -6.057 1.00 97.88 264 SER A C 1
ATOM 1897 O O . SER A 1 264 ? 18.990 9.874 -5.476 1.00 97.88 264 SER A O 1
ATOM 1899 N N . ASP A 1 265 ? 16.858 10.581 -5.636 1.00 95.88 265 ASP A N 1
ATOM 1900 C CA . ASP A 1 265 ? 16.869 11.490 -4.493 1.00 95.88 265 ASP A CA 1
ATOM 1901 C C . ASP A 1 265 ? 15.454 11.787 -3.963 1.00 95.88 265 ASP A C 1
ATOM 1903 O O . ASP A 1 265 ? 14.455 11.503 -4.618 1.00 95.88 265 ASP A O 1
ATOM 1907 N N . VAL A 1 266 ? 15.398 12.374 -2.762 1.00 97.38 266 VAL A N 1
ATOM 1908 C CA . VAL A 1 266 ? 14.236 13.126 -2.261 1.00 97.38 266 VAL A CA 1
ATOM 1909 C C . VAL A 1 266 ? 14.602 14.601 -2.328 1.00 97.38 266 VAL A C 1
ATOM 1911 O O . VAL A 1 266 ? 15.586 15.036 -1.720 1.00 97.38 266 VAL A O 1
ATOM 1914 N N . SER A 1 267 ? 13.841 15.369 -3.095 1.00 95.88 267 SER A N 1
ATOM 1915 C CA . SER A 1 267 ? 14.212 16.718 -3.500 1.00 95.88 267 SER A CA 1
ATOM 1916 C C . SER A 1 267 ? 13.711 17.814 -2.567 1.00 95.88 267 SER A C 1
ATOM 1918 O O . SER A 1 267 ? 14.395 18.825 -2.391 1.00 95.88 267 SER A O 1
ATOM 1920 N N . ASP A 1 268 ? 12.561 17.601 -1.933 1.00 97.56 268 ASP A N 1
ATOM 1921 C CA . ASP A 1 268 ? 12.057 18.421 -0.839 1.00 97.56 268 ASP A CA 1
ATOM 1922 C C . ASP A 1 268 ? 12.096 17.612 0.461 1.00 97.56 268 ASP A C 1
ATOM 1924 O O . ASP A 1 268 ? 11.221 16.811 0.760 1.00 97.56 268 ASP A O 1
ATOM 1928 N N . THR A 1 269 ? 13.124 17.818 1.280 1.00 97.19 269 THR A N 1
ATOM 1929 C CA . THR A 1 269 ? 13.234 17.107 2.562 1.00 97.19 269 THR A CA 1
ATOM 1930 C C . THR A 1 269 ? 12.355 17.715 3.657 1.00 97.19 269 THR A C 1
ATOM 1932 O O . THR A 1 269 ? 12.232 17.134 4.733 1.00 97.19 269 THR A O 1
ATOM 1935 N N . THR A 1 270 ? 11.715 18.866 3.411 1.00 97.81 270 THR A N 1
ATOM 1936 C CA . THR A 1 270 ? 10.852 19.536 4.400 1.00 97.81 270 THR A CA 1
ATOM 1937 C C . THR A 1 270 ? 9.488 18.862 4.553 1.00 97.81 270 THR A C 1
ATOM 1939 O O . THR A 1 270 ? 8.794 19.085 5.547 1.00 97.81 270 THR A O 1
ATOM 1942 N N . VAL A 1 271 ? 9.111 18.006 3.598 1.00 98.00 271 VAL A N 1
ATOM 1943 C CA . VAL A 1 271 ? 7.860 17.234 3.624 1.00 98.00 271 VAL A CA 1
ATOM 1944 C C . VAL A 1 271 ? 7.988 15.889 4.349 1.00 98.00 271 VAL A C 1
ATOM 1946 O O . VAL A 1 271 ? 6.988 15.194 4.537 1.00 98.00 271 VAL A O 1
ATOM 1949 N N . LEU A 1 272 ? 9.197 15.530 4.788 1.00 98.56 272 LEU A N 1
ATOM 1950 C CA . LEU A 1 272 ? 9.482 14.271 5.473 1.00 98.56 272 LEU A CA 1
ATOM 1951 C C . LEU A 1 272 ? 9.109 14.311 6.964 1.00 98.56 272 LEU A C 1
ATOM 1953 O O . LEU A 1 272 ? 9.094 15.380 7.582 1.00 98.56 272 LEU A O 1
ATOM 1957 N N . LYS A 1 273 ? 8.794 13.126 7.500 1.00 96.25 273 LYS A N 1
ATOM 1958 C CA . LYS A 1 273 ? 8.551 12.816 8.922 1.00 96.25 273 LYS A CA 1
ATOM 1959 C C . LYS A 1 273 ? 9.804 13.012 9.769 1.00 96.25 273 LYS A C 1
ATOM 1961 O O . LYS A 1 273 ? 10.910 12.673 9.288 1.00 96.25 273 LYS A O 1
#